Protein AF-A0A1L5KV12-F1 (afdb_monomer_lite)

Sequence (221 aa):
MHMRHGECKTPGGKLVAVNVTVDEDGTIKSCHISGDFFIEPDVTTSTRFAGAPTSGGEASEALIHDLEQALVRGGSLQSVLDAHSDCRLIGTDASAIETAFLRAISSELTPPPAGDPAKRVGVSGTDTTGTSASVDTQYGQTDKTAEYQSRWNELKRNLTVIRDHPRTPAEQMAIDETWAREVAAGTRPPTIRFWEWAGVAVVIGKFQSAPDEVHLAVAEQ

Foldseek 3Di:
DDKFKFWFADVLFWIKMKIFDADPVLQTDWIAIDTDKDKFFPCPPVPDDDDDPDDRVVLVVVLRVVLGVCLNVVHQNVVSCVVSVRMDIGRDDSVRNVNGSCNRSDPDDPPPPCPPPPPPPPPPDDDDDDDPPDSPPPDVDDPCVVVVVVVCVVLVVQEAEEEDEADAPVVVVVCVVVVVVCCVVVVDRHYDYDYHHPDDDDDDDPPDDCVVPHPVVVRVD

Structure (mmCIF, N/CA/C/O backbone):
data_AF-A0A1L5KV12-F1
#
_entry.id   AF-A0A1L5KV12-F1
#
loop_
_atom_site.group_PDB
_atom_site.id
_atom_site.type_symbol
_atom_site.label_atom_id
_atom_site.label_alt_id
_atom_site.label_comp_id
_atom_site.label_asym_id
_atom_site.label_entity_id
_atom_site.label_seq_id
_atom_site.pdbx_PDB_ins_code
_atom_site.Cartn_x
_atom_site.Cartn_y
_atom_site.Cartn_z
_atom_site.occupancy
_atom_site.B_iso_or_equiv
_atom_site.auth_seq_id
_atom_site.auth_comp_id
_atom_site.auth_asym_id
_atom_site.auth_atom_id
_atom_site.pdbx_PDB_model_num
ATOM 1 N N . MET A 1 1 ? -21.346 17.048 8.653 1.00 72.81 1 MET A N 1
ATOM 2 C CA . MET A 1 1 ? -20.431 15.891 8.797 1.00 72.81 1 MET A CA 1
ATOM 3 C C . MET A 1 1 ? -19.000 16.388 8.782 1.00 72.81 1 MET A C 1
ATOM 5 O O . MET A 1 1 ? -18.662 17.184 7.915 1.00 72.81 1 MET A O 1
ATOM 9 N N . HIS A 1 2 ? -18.184 15.943 9.730 1.00 83.81 2 HIS A N 1
ATOM 10 C CA . HIS A 1 2 ? -16.779 16.319 9.849 1.00 83.81 2 HIS A CA 1
ATOM 11 C C . HIS A 1 2 ? -15.914 15.065 9.752 1.00 83.81 2 HIS A C 1
ATOM 13 O O . HIS A 1 2 ? -16.193 14.069 10.418 1.00 83.81 2 HIS A O 1
ATOM 19 N N . MET A 1 3 ? -14.872 15.118 8.927 1.00 88.44 3 MET A N 1
ATOM 20 C CA . MET A 1 3 ? -13.856 14.071 8.877 1.00 88.44 3 MET A CA 1
ATOM 21 C C . MET A 1 3 ? -12.818 14.338 9.967 1.00 88.44 3 MET A C 1
ATOM 23 O O . MET A 1 3 ? -12.380 15.477 10.134 1.00 88.44 3 MET A O 1
ATOM 27 N N . ARG A 1 4 ? -12.434 13.303 10.711 1.00 90.69 4 ARG A N 1
ATOM 28 C CA . ARG A 1 4 ? -11.367 13.360 11.714 1.00 90.69 4 ARG A CA 1
ATOM 29 C C . ARG A 1 4 ? -10.351 12.257 11.462 1.00 90.69 4 ARG A C 1
ATOM 31 O O . ARG A 1 4 ? -10.689 11.220 10.894 1.00 90.69 4 ARG A O 1
ATOM 38 N N . HIS A 1 5 ? -9.121 12.498 11.888 1.00 91.06 5 HIS A N 1
ATOM 39 C CA . HIS A 1 5 ? -7.975 11.649 11.606 1.00 91.06 5 HIS A CA 1
ATOM 40 C C . HIS A 1 5 ? -7.168 11.412 12.878 1.00 91.06 5 HIS A C 1
ATOM 42 O O . HIS A 1 5 ? -6.971 12.334 13.668 1.00 91.06 5 HIS A O 1
ATOM 48 N N . GLY A 1 6 ? -6.682 10.191 13.054 1.00 91.25 6 GLY A N 1
ATOM 49 C CA . GLY A 1 6 ? -5.729 9.849 14.094 1.00 91.25 6 GLY A CA 1
ATOM 50 C C . GLY A 1 6 ? -4.784 8.765 13.610 1.00 91.25 6 GLY A C 1
ATOM 51 O O . GLY A 1 6 ? -5.170 7.882 12.852 1.00 91.25 6 GLY A O 1
ATOM 52 N N . GLU A 1 7 ? -3.540 8.829 14.058 1.00 92.31 7 GLU A N 1
ATOM 53 C CA . GLU A 1 7 ? -2.487 7.898 13.662 1.00 92.31 7 GLU A CA 1
ATOM 54 C C . GLU A 1 7 ? -1.756 7.352 14.884 1.00 92.31 7 GLU A C 1
ATOM 56 O O . GLU A 1 7 ? -1.716 7.981 15.944 1.00 92.31 7 GLU A O 1
ATOM 61 N N . CYS A 1 8 ? -1.175 6.167 14.749 1.00 88.06 8 CYS A N 1
ATOM 62 C CA . CYS A 1 8 ? -0.334 5.532 15.746 1.00 88.06 8 CYS A CA 1
ATOM 63 C C . CYS A 1 8 ? 0.809 4.792 15.051 1.00 88.06 8 CYS A C 1
ATOM 65 O O . CYS A 1 8 ? 0.595 4.064 14.084 1.00 88.06 8 CYS A O 1
ATOM 67 N N . LYS A 1 9 ? 2.031 4.963 15.557 1.00 85.62 9 LYS A N 1
ATOM 68 C CA . LYS A 1 9 ? 3.212 4.242 15.084 1.00 85.62 9 LYS A CA 1
ATOM 69 C C . LYS A 1 9 ? 3.705 3.312 16.180 1.00 85.62 9 LYS A C 1
ATOM 71 O O . LYS A 1 9 ? 4.117 3.781 17.242 1.00 85.62 9 LYS A O 1
ATOM 76 N N . THR A 1 10 ? 3.702 2.011 15.912 1.00 81.06 10 THR A N 1
ATOM 77 C CA . THR A 1 10 ? 4.238 1.019 16.848 1.00 81.06 10 THR A CA 1
ATOM 78 C C . THR A 1 10 ? 5.772 1.118 16.883 1.00 81.06 10 THR A C 1
ATOM 80 O O . THR A 1 10 ? 6.398 1.170 15.819 1.00 81.06 10 THR A O 1
ATOM 83 N N . PRO A 1 11 ? 6.429 1.153 18.060 1.00 76.75 11 PRO A N 1
ATOM 84 C CA . PRO A 1 11 ? 7.890 1.116 18.145 1.00 76.75 11 PRO A CA 1
ATOM 85 C C . PRO A 1 11 ? 8.464 -0.127 17.453 1.00 76.75 11 PRO A C 1
ATOM 87 O O . PRO A 1 11 ? 8.088 -1.248 17.777 1.00 76.75 11 PRO A O 1
ATOM 90 N N . GLY A 1 12 ? 9.355 0.067 16.474 1.00 74.38 12 GLY A N 1
ATOM 91 C CA . GLY A 1 12 ? 9.882 -1.027 15.643 1.00 74.38 12 GLY A CA 1
ATOM 92 C C . GLY A 1 12 ? 8.875 -1.627 14.647 1.00 74.38 12 GLY A C 1
ATOM 93 O O . GLY A 1 12 ? 9.226 -2.550 13.918 1.00 74.38 12 GLY A O 1
ATOM 94 N N . GLY A 1 13 ? 7.649 -1.099 14.598 1.00 79.69 13 GLY A N 1
ATOM 95 C CA . GLY A 1 13 ? 6.579 -1.522 13.703 1.00 79.69 13 GLY A CA 1
ATOM 96 C C . GLY A 1 13 ? 6.227 -0.477 12.643 1.00 79.69 13 GLY A C 1
ATOM 97 O O . GLY A 1 13 ? 7.027 0.386 12.271 1.00 79.69 13 GLY A O 1
ATOM 98 N N . LYS A 1 14 ? 5.007 -0.606 12.135 1.00 84.50 14 LYS A N 1
ATOM 99 C CA . LYS A 1 14 ? 4.399 0.159 11.049 1.00 84.50 14 LYS A CA 1
ATOM 100 C C . LYS A 1 14 ? 3.431 1.204 11.608 1.00 84.50 14 LYS A C 1
ATOM 102 O O . LYS A 1 14 ? 2.965 1.104 12.745 1.00 84.50 14 LYS A O 1
ATOM 107 N N . LEU A 1 15 ? 3.189 2.248 10.828 1.00 87.88 15 LEU A N 1
ATOM 108 C CA . LEU A 1 15 ? 2.199 3.277 11.095 1.00 87.88 15 LEU A CA 1
ATOM 109 C C . LEU A 1 15 ? 0.817 2.786 10.663 1.00 87.88 15 LEU A C 1
ATOM 111 O O . LEU A 1 15 ? 0.631 2.236 9.576 1.00 87.88 15 LEU A O 1
ATOM 115 N N . VAL A 1 16 ? -0.161 3.036 11.522 1.00 92.25 16 VAL A N 1
ATOM 116 C CA . VAL A 1 16 ? -1.577 2.860 11.232 1.00 92.25 16 VAL A CA 1
ATOM 117 C C . VAL A 1 16 ? -2.311 4.172 11.462 1.00 92.25 16 VAL A C 1
ATOM 119 O O . VAL A 1 16 ? -2.058 4.888 12.427 1.00 92.25 16 VAL A O 1
ATOM 122 N N . ALA A 1 17 ? -3.212 4.492 10.550 1.00 92.50 17 ALA A N 1
ATOM 123 C CA . ALA A 1 17 ? -4.016 5.692 10.521 1.00 92.50 17 ALA A CA 1
ATOM 124 C C . ALA A 1 17 ? -5.491 5.319 10.401 1.00 92.50 17 ALA A C 1
ATOM 126 O O . ALA A 1 17 ? -5.870 4.441 9.625 1.00 92.50 17 ALA A O 1
ATOM 127 N N . VAL A 1 18 ? -6.327 6.026 11.149 1.00 94.06 18 VAL A N 1
ATOM 128 C CA . VAL A 1 18 ? -7.768 5.835 11.189 1.00 94.06 18 VAL A CA 1
ATOM 129 C C . VAL A 1 18 ? -8.447 7.154 10.862 1.00 94.06 18 VAL A C 1
ATOM 131 O O . VAL A 1 18 ? -8.227 8.173 11.517 1.00 94.06 18 VAL A O 1
ATOM 134 N N . ASN A 1 19 ? -9.287 7.125 9.834 1.00 93.31 19 ASN A N 1
ATOM 135 C CA . ASN A 1 19 ? -10.128 8.244 9.442 1.00 93.31 19 ASN A CA 1
ATOM 136 C C . ASN A 1 19 ? -11.575 7.944 9.817 1.00 93.31 19 ASN A C 1
ATOM 138 O O . ASN A 1 19 ? -12.083 6.878 9.484 1.00 93.31 19 ASN A O 1
ATOM 142 N N . VAL A 1 20 ? -12.262 8.885 10.456 1.00 93.81 20 VAL A N 1
ATOM 143 C CA . VAL A 1 20 ? -13.674 8.735 10.826 1.00 93.81 20 VAL A CA 1
ATOM 144 C C . VAL A 1 20 ? -14.503 9.884 10.274 1.00 93.81 20 VAL A C 1
ATOM 146 O O . VAL A 1 20 ? -14.094 11.042 10.336 1.00 93.81 20 VAL A O 1
ATOM 149 N N . THR A 1 21 ? -15.687 9.574 9.750 1.00 92.19 21 THR A N 1
ATOM 150 C CA . THR A 1 21 ? -16.691 10.592 9.416 1.00 92.19 21 THR A CA 1
ATOM 151 C C . THR A 1 21 ? -17.693 10.669 10.549 1.00 92.19 21 THR A C 1
ATOM 153 O O . THR A 1 21 ? -18.309 9.663 10.901 1.00 92.19 21 THR A O 1
ATOM 156 N N . VAL A 1 22 ? -17.860 11.860 11.114 1.00 90.69 22 VAL A N 1
ATOM 157 C CA . VAL A 1 22 ? -18.700 12.099 12.287 1.00 90.69 22 VAL A CA 1
ATOM 158 C C . VAL A 1 22 ? -19.835 13.059 11.930 1.00 90.69 22 VAL A C 1
ATOM 160 O O . VAL A 1 22 ? -19.621 14.077 11.263 1.00 90.69 22 VAL A O 1
ATOM 163 N N . ASP A 1 23 ? -21.048 12.740 12.366 1.00 88.75 23 ASP A N 1
ATOM 164 C CA . ASP A 1 23 ? -22.208 13.631 12.286 1.00 88.75 23 ASP A CA 1
ATOM 165 C C . ASP A 1 23 ? -22.107 14.802 13.274 1.00 88.75 23 ASP A C 1
ATOM 167 O O . ASP A 1 23 ? -21.218 14.860 14.124 1.00 88.75 23 ASP A O 1
ATOM 171 N N . GLU A 1 24 ? -23.031 15.756 13.161 1.00 82.44 24 GLU A N 1
ATOM 172 C CA . GLU A 1 24 ? -23.120 16.911 14.068 1.00 82.44 24 GLU A CA 1
ATOM 173 C C . GLU A 1 24 ? -23.342 16.487 15.529 1.00 82.44 24 GLU A C 1
ATOM 175 O O . GLU A 1 24 ? -22.770 17.092 16.431 1.00 82.44 24 GLU A O 1
ATOM 180 N N . ASP A 1 25 ? -24.042 15.371 15.746 1.00 82.19 25 ASP A N 1
ATOM 181 C CA . ASP A 1 25 ? -24.306 14.795 17.072 1.00 82.19 25 ASP A CA 1
ATOM 182 C C . ASP A 1 25 ? -23.124 13.985 17.643 1.00 82.19 25 ASP A C 1
ATOM 184 O O . ASP A 1 25 ? -23.258 13.309 18.662 1.00 82.19 25 ASP A O 1
ATOM 188 N N . GLY A 1 26 ? -21.968 13.967 16.969 1.00 81.19 26 GLY A N 1
ATOM 189 C CA . GLY A 1 26 ? -20.802 13.183 17.398 1.00 81.19 26 GLY A CA 1
ATOM 190 C C . GLY A 1 26 ? -20.877 11.687 17.060 1.00 81.19 26 GLY A C 1
ATOM 191 O O . GLY A 1 26 ? -19.963 10.937 17.397 1.00 81.19 26 GLY A O 1
ATOM 192 N N . THR A 1 27 ? -21.930 11.242 16.367 1.00 88.25 27 THR A N 1
ATOM 193 C CA . THR A 1 27 ? -22.088 9.842 15.942 1.00 88.25 27 THR A CA 1
ATOM 194 C C . THR A 1 27 ? -21.168 9.518 14.768 1.00 88.25 27 THR A C 1
ATOM 196 O O . THR A 1 27 ? -21.153 10.229 13.763 1.00 88.25 27 THR A O 1
ATOM 199 N N . ILE A 1 28 ? -20.435 8.411 14.866 1.00 91.81 28 ILE A N 1
ATOM 200 C CA . ILE A 1 28 ? -19.533 7.933 13.815 1.00 91.81 28 ILE A CA 1
ATOM 201 C C . ILE A 1 28 ? -20.357 7.241 12.724 1.00 91.81 28 ILE A C 1
ATOM 203 O O . ILE A 1 28 ? -21.116 6.315 13.001 1.00 91.81 28 ILE A O 1
ATOM 207 N N . LYS A 1 29 ? -20.217 7.690 11.475 1.00 92.56 29 LYS A N 1
ATOM 208 C CA . LYS A 1 29 ? -20.904 7.122 10.301 1.00 92.56 29 LYS A CA 1
ATOM 209 C C . LYS A 1 29 ? -20.057 6.139 9.528 1.00 92.56 29 LYS A C 1
ATOM 211 O O . LYS A 1 29 ? -20.575 5.154 9.012 1.00 92.56 29 LYS A O 1
ATOM 216 N N . SER A 1 30 ? -18.770 6.428 9.425 1.00 92.25 30 SER A N 1
ATOM 217 C CA . SER A 1 30 ? -17.812 5.569 8.753 1.00 92.25 30 SER A CA 1
ATOM 218 C C . SER A 1 30 ? -16.463 5.665 9.439 1.00 92.25 30 SER A C 1
ATOM 220 O O . SER A 1 30 ? -16.125 6.687 10.041 1.00 92.25 30 SER A O 1
ATOM 222 N N . CYS A 1 31 ? -15.714 4.578 9.336 1.00 93.62 31 CYS A N 1
ATOM 223 C CA . CYS A 1 31 ? -14.346 4.450 9.792 1.00 93.62 31 CYS A CA 1
ATOM 224 C C . CYS A 1 31 ? -13.547 3.841 8.644 1.00 93.62 31 CYS A C 1
ATOM 226 O O . CYS A 1 31 ? -14.055 2.947 7.975 1.00 93.62 31 CYS A O 1
ATOM 228 N N . HIS A 1 32 ? -12.334 4.333 8.416 1.00 95.38 32 HIS A N 1
ATOM 229 C CA . HIS A 1 32 ? -11.424 3.786 7.426 1.00 95.38 32 HIS A CA 1
ATOM 230 C C . HIS A 1 32 ? -10.028 3.596 8.015 1.00 95.38 32 HIS A C 1
ATOM 232 O O . HIS A 1 32 ? -9.435 4.566 8.499 1.00 95.38 32 HIS A O 1
ATOM 238 N N . ILE A 1 33 ? -9.513 2.367 7.965 1.00 93.25 33 ILE A N 1
ATOM 239 C CA . ILE A 1 33 ? -8.177 2.005 8.454 1.00 93.25 33 ILE A CA 1
ATOM 240 C C . ILE A 1 33 ? -7.195 2.014 7.276 1.00 93.25 33 ILE A C 1
ATOM 242 O O . ILE A 1 33 ? -7.454 1.453 6.215 1.00 93.25 33 ILE A O 1
ATOM 246 N N . SER A 1 34 ? -6.041 2.649 7.458 1.00 90.56 34 SER A N 1
ATOM 247 C CA . SER A 1 34 ? -4.987 2.764 6.443 1.00 90.56 34 SER A CA 1
ATOM 248 C C . SER A 1 34 ? -3.603 2.792 7.093 1.00 90.56 34 SER A C 1
ATOM 250 O O . SER A 1 34 ? -3.500 2.962 8.302 1.00 90.56 34 SER A O 1
ATOM 252 N N . GLY A 1 35 ? -2.527 2.596 6.333 1.00 86.69 35 GLY A N 1
ATOM 253 C CA . GLY A 1 35 ? -1.167 2.603 6.878 1.00 86.69 35 GLY A CA 1
ATOM 254 C C . GLY A 1 35 ? -0.193 1.786 6.038 1.00 86.69 35 GLY A C 1
ATOM 255 O O . GLY A 1 35 ? -0.527 1.356 4.935 1.00 86.69 35 GLY A O 1
ATOM 256 N N . ASP A 1 36 ? 1.011 1.567 6.562 1.00 81.31 36 ASP A N 1
ATOM 257 C CA . ASP A 1 36 ? 2.080 0.793 5.910 1.00 81.31 36 ASP A CA 1
ATOM 258 C C . ASP A 1 36 ? 2.274 -0.611 6.523 1.00 81.31 36 ASP A C 1
ATOM 260 O O . ASP A 1 36 ? 3.357 -1.201 6.444 1.00 81.31 36 ASP A O 1
ATOM 264 N N . PHE A 1 37 ? 1.212 -1.147 7.131 1.00 86.06 37 PHE A N 1
ATOM 265 C CA . PHE A 1 37 ? 1.125 -2.518 7.632 1.00 86.06 37 PHE A CA 1
ATOM 266 C C . PHE A 1 37 ? 0.679 -3.499 6.534 1.00 86.06 37 PHE A C 1
ATOM 268 O O . PHE A 1 37 ? 0.152 -3.098 5.497 1.00 86.06 37 PHE A O 1
ATOM 275 N N . PHE A 1 38 ? 0.885 -4.797 6.763 1.00 85.12 38 PHE A N 1
ATOM 276 C CA . PHE A 1 38 ? 0.464 -5.852 5.835 1.00 85.12 38 PHE A CA 1
ATOM 277 C C . PHE A 1 38 ? -0.573 -6.770 6.479 1.00 85.12 38 PHE A C 1
ATOM 279 O O . PHE A 1 38 ? -0.616 -6.904 7.701 1.00 85.12 38 PHE A O 1
ATOM 286 N N . ILE A 1 39 ? -1.375 -7.427 5.644 1.00 85.75 39 ILE A N 1
ATOM 287 C CA . ILE A 1 39 ? -2.247 -8.532 6.042 1.00 85.75 39 ILE A CA 1
ATOM 288 C C . ILE A 1 39 ? -1.755 -9.760 5.297 1.00 85.75 39 ILE A C 1
ATOM 290 O O . ILE A 1 39 ? -1.674 -9.758 4.068 1.00 85.75 39 ILE A O 1
ATOM 294 N N . GLU A 1 40 ? -1.380 -10.788 6.042 1.00 80.56 40 GLU A N 1
ATOM 295 C CA . GLU A 1 40 ? -0.992 -12.071 5.474 1.00 80.56 40 GLU A CA 1
ATOM 296 C C . GLU A 1 40 ? -2.068 -13.109 5.777 1.00 80.56 40 GLU A C 1
ATOM 298 O O . GLU A 1 40 ? -2.465 -13.221 6.937 1.00 80.56 40 GLU A O 1
ATOM 303 N N . PRO A 1 41 ? -2.500 -13.916 4.796 1.00 75.19 41 PRO A N 1
ATOM 304 C CA . PRO A 1 41 ? -3.289 -15.094 5.104 1.00 75.19 41 PRO A CA 1
ATOM 305 C C . PRO A 1 41 ? -2.437 -16.087 5.913 1.00 75.19 41 PRO A C 1
ATOM 307 O O . PRO A 1 41 ? -1.293 -16.393 5.546 1.00 75.19 41 PRO A O 1
ATOM 310 N N . ASP A 1 42 ? -2.984 -16.606 7.008 1.00 65.56 42 ASP A N 1
ATOM 311 C CA . ASP A 1 42 ? -2.396 -17.699 7.770 1.00 65.56 42 ASP A CA 1
ATOM 312 C C . ASP A 1 42 ? -2.582 -19.006 6.986 1.00 65.56 42 ASP A C 1
ATOM 314 O O . ASP A 1 42 ? -3.648 -19.618 6.913 1.00 65.56 42 ASP A O 1
ATOM 318 N N . VAL A 1 43 ? -1.511 -19.426 6.315 1.00 54.59 43 VAL A N 1
ATOM 319 C CA . VAL A 1 43 ? -1.531 -20.583 5.410 1.00 54.59 43 VAL A CA 1
ATOM 320 C C . VAL A 1 43 ? -1.553 -21.917 6.169 1.00 54.59 43 VAL A C 1
ATOM 322 O O . VAL A 1 43 ? -1.655 -22.966 5.535 1.00 54.59 43 VAL A O 1
ATOM 325 N N . THR A 1 44 ? -1.484 -21.921 7.507 1.00 49.31 44 THR A N 1
ATOM 326 C CA . THR A 1 44 ? -1.531 -23.169 8.294 1.00 49.31 44 THR A CA 1
ATOM 327 C C . THR A 1 44 ? -2.877 -23.896 8.184 1.00 49.31 44 THR A C 1
ATOM 329 O O . THR A 1 44 ? -2.918 -25.121 8.299 1.00 49.31 44 THR A O 1
ATOM 332 N N . THR A 1 45 ? -3.961 -23.183 7.868 1.00 44.47 45 THR A N 1
ATOM 333 C CA . THR A 1 45 ? -5.309 -23.743 7.647 1.00 44.47 45 THR A CA 1
ATOM 334 C C . THR A 1 45 ? -5.688 -23.861 6.165 1.00 44.47 45 THR A C 1
ATOM 336 O O . THR A 1 45 ? -6.634 -24.575 5.817 1.00 44.47 45 THR A O 1
ATOM 339 N N . SER A 1 46 ? -4.922 -23.248 5.259 1.00 42.97 46 SER A N 1
ATOM 340 C CA . SER A 1 46 ? -5.202 -23.238 3.819 1.00 42.97 46 SER A CA 1
ATOM 341 C C . SER A 1 46 ? -4.679 -24.496 3.120 1.00 42.97 46 SER A C 1
ATOM 343 O O . SER A 1 46 ? -3.754 -24.466 2.310 1.00 42.97 46 SER A O 1
ATOM 345 N N . THR A 1 47 ? -5.322 -25.634 3.376 1.00 40.12 47 THR A N 1
ATOM 346 C CA . THR A 1 47 ? -5.232 -26.813 2.500 1.00 40.12 47 THR A CA 1
ATOM 347 C C . THR A 1 47 ? -5.965 -26.557 1.179 1.00 40.12 47 THR A C 1
ATOM 349 O O . THR A 1 47 ? -6.994 -27.163 0.901 1.00 40.12 47 THR A O 1
ATOM 352 N N . ARG A 1 48 ? -5.451 -25.668 0.320 1.00 40.03 48 ARG A N 1
ATOM 353 C CA . ARG A 1 48 ? -5.861 -25.605 -1.094 1.00 40.03 48 ARG A CA 1
ATOM 354 C C . ARG A 1 48 ? -4.664 -25.371 -2.004 1.00 40.03 48 ARG A C 1
ATOM 356 O O . ARG A 1 48 ? -4.338 -24.263 -2.409 1.00 40.03 48 ARG A O 1
ATOM 363 N N . PHE A 1 49 ? -4.036 -26.492 -2.345 1.00 47.50 49 PHE A N 1
ATOM 364 C CA . PHE A 1 49 ? -3.357 -26.666 -3.621 1.00 47.50 49 PHE A CA 1
ATOM 365 C C . PHE A 1 49 ? -4.328 -26.388 -4.785 1.00 47.50 49 PHE A C 1
ATOM 367 O O . PHE A 1 49 ? -5.515 -26.691 -4.680 1.00 47.50 49 PHE A O 1
ATOM 374 N N . ALA A 1 50 ? -3.759 -25.927 -5.904 1.00 38.19 50 ALA A N 1
ATOM 375 C CA . ALA A 1 50 ? -4.358 -25.692 -7.225 1.00 38.19 50 ALA A CA 1
ATOM 376 C C . ALA A 1 50 ? -4.931 -24.284 -7.481 1.00 38.19 50 ALA A C 1
ATOM 378 O O . ALA A 1 50 ? -6.112 -24.034 -7.293 1.00 38.19 50 ALA A O 1
ATOM 379 N N . GLY A 1 51 ? -4.085 -23.401 -8.027 1.00 35.16 51 GLY A N 1
ATOM 380 C CA . GLY A 1 51 ? -4.338 -22.726 -9.313 1.00 35.16 51 GLY A CA 1
ATOM 381 C C . GLY A 1 51 ? -5.602 -21.880 -9.517 1.00 35.16 51 GLY A C 1
ATOM 382 O O . GLY A 1 51 ? -5.853 -21.492 -10.655 1.00 35.16 51 GLY A O 1
ATOM 383 N N . ALA A 1 52 ? -6.388 -21.583 -8.486 1.00 35.09 52 ALA A N 1
ATOM 384 C CA . ALA A 1 52 ? -7.498 -20.642 -8.562 1.00 35.09 52 ALA A CA 1
ATOM 385 C C . ALA A 1 52 ? -7.026 -19.254 -8.090 1.00 35.09 52 ALA A C 1
ATOM 387 O O . ALA A 1 52 ? -6.425 -19.155 -7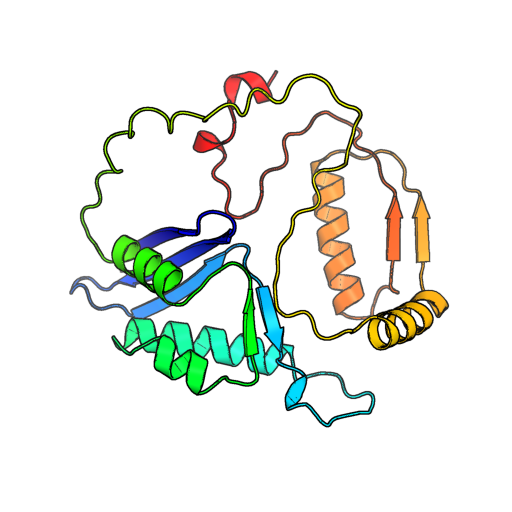.016 1.00 35.09 52 ALA A O 1
ATOM 388 N N . PRO A 1 53 ? -7.270 -18.174 -8.854 1.00 45.31 53 PRO A N 1
ATOM 389 C CA . PRO A 1 53 ? -7.180 -16.830 -8.298 1.00 45.31 53 PRO A CA 1
ATOM 390 C C . PRO A 1 53 ? -8.312 -16.655 -7.260 1.00 45.31 53 PRO A C 1
ATOM 392 O O . PRO A 1 53 ? -9.253 -17.437 -7.270 1.00 45.31 53 PRO A O 1
ATOM 395 N N . THR A 1 54 ? -8.224 -15.630 -6.404 1.00 44.72 54 THR A N 1
ATOM 396 C CA . THR A 1 54 ? -9.317 -15.086 -5.551 1.00 44.72 54 THR A CA 1
ATOM 397 C C . THR A 1 54 ? -9.667 -15.785 -4.221 1.00 44.72 54 THR A C 1
ATOM 399 O O . THR A 1 54 ? -10.770 -16.288 -4.057 1.00 44.72 54 THR A O 1
ATOM 402 N N . SER A 1 55 ? -8.794 -15.732 -3.203 1.00 52.03 55 SER A N 1
ATOM 403 C CA . SER A 1 55 ? -9.275 -15.858 -1.803 1.00 52.03 55 SER A CA 1
ATOM 404 C C . SER A 1 55 ? -8.461 -15.086 -0.758 1.00 52.03 55 SER A C 1
ATOM 406 O O . SER A 1 55 ? -9.025 -14.615 0.221 1.00 52.03 55 SER A O 1
ATOM 408 N N . GLY A 1 56 ? -7.154 -14.875 -0.966 1.00 52.03 56 GLY A N 1
ATOM 409 C CA . GLY A 1 56 ? -6.336 -14.098 -0.016 1.00 52.03 56 GLY A CA 1
ATOM 410 C C . GLY A 1 56 ? -6.693 -12.604 0.044 1.00 52.03 56 GLY A C 1
ATOM 411 O O . GLY A 1 56 ? -6.629 -12.000 1.111 1.00 52.03 56 GLY A O 1
ATOM 412 N N . GLY A 1 57 ? -7.102 -12.018 -1.089 1.00 61.06 57 GLY A N 1
ATOM 413 C CA . GLY A 1 57 ? -7.584 -10.632 -1.146 1.00 61.06 57 GLY A CA 1
ATOM 414 C C . GLY A 1 57 ? -8.940 -10.462 -0.462 1.00 61.06 57 GLY A C 1
ATOM 415 O O . GLY A 1 57 ? -9.096 -9.556 0.343 1.00 61.06 57 GLY A O 1
ATOM 416 N N . GLU A 1 58 ? -9.872 -11.388 -0.703 1.00 71.19 58 GLU A N 1
ATOM 417 C CA . GLU A 1 58 ? -11.218 -11.355 -0.112 1.00 71.19 58 GLU A CA 1
ATOM 418 C C . GLU A 1 58 ? -11.178 -11.488 1.416 1.00 71.19 58 GLU A C 1
ATOM 420 O O . GLU A 1 58 ? -11.856 -10.735 2.106 1.00 71.19 58 GLU A O 1
ATOM 425 N N . ALA A 1 59 ? -10.342 -12.384 1.954 1.00 76.81 59 ALA A N 1
ATOM 426 C CA . ALA A 1 59 ? -10.167 -12.527 3.402 1.00 76.81 59 ALA A CA 1
ATOM 427 C C . ALA A 1 59 ? -9.520 -11.279 4.034 1.00 76.81 59 ALA A C 1
ATOM 429 O O . ALA A 1 59 ? -9.954 -10.807 5.082 1.00 76.81 59 ALA A O 1
ATOM 430 N N . SER A 1 60 ? -8.534 -10.681 3.353 1.00 80.25 60 SER A N 1
ATOM 431 C CA . SER A 1 60 ? -7.893 -9.437 3.808 1.00 80.25 60 SER A CA 1
ATOM 432 C C . SER A 1 60 ? -8.866 -8.252 3.814 1.00 80.25 60 SER A C 1
ATOM 434 O O . SER A 1 60 ? -8.890 -7.468 4.764 1.00 80.25 60 SER A O 1
ATOM 436 N N . GLU A 1 61 ? -9.678 -8.121 2.761 1.00 84.19 61 GLU A N 1
ATOM 437 C CA . GLU A 1 61 ? -10.717 -7.093 2.651 1.00 84.19 61 GLU A CA 1
ATOM 438 C C . GLU A 1 61 ? -11.818 -7.298 3.696 1.00 84.19 61 GLU A C 1
ATOM 440 O O . GLU A 1 61 ? -12.230 -6.331 4.337 1.00 84.19 61 GLU A O 1
ATOM 445 N N . ALA A 1 62 ? -12.246 -8.545 3.923 1.00 87.56 62 ALA A N 1
ATOM 446 C CA . ALA A 1 62 ? -13.224 -8.888 4.951 1.00 87.56 62 ALA A CA 1
ATOM 447 C C . ALA A 1 62 ? -12.716 -8.545 6.358 1.00 87.56 62 ALA A C 1
ATOM 449 O O . ALA A 1 62 ? -13.446 -7.923 7.127 1.00 87.56 62 ALA A O 1
ATOM 450 N N . LEU A 1 63 ? -11.454 -8.863 6.673 1.00 90.75 63 LEU A N 1
ATOM 451 C CA . LEU A 1 63 ? -10.848 -8.505 7.954 1.00 90.75 63 LEU A CA 1
ATOM 452 C C . LEU A 1 63 ? -10.850 -6.985 8.174 1.00 90.75 63 LEU A C 1
ATOM 454 O O . LEU A 1 63 ? -11.283 -6.519 9.227 1.00 90.75 63 LEU A O 1
ATOM 458 N N . ILE A 1 64 ? -10.391 -6.195 7.196 1.00 92.75 64 ILE A N 1
ATOM 459 C CA . ILE A 1 64 ? -10.381 -4.727 7.330 1.00 92.75 64 ILE A CA 1
ATOM 460 C C . ILE A 1 64 ? -11.795 -4.179 7.471 1.00 92.75 64 ILE A C 1
ATOM 462 O O . ILE A 1 64 ? -12.037 -3.348 8.347 1.00 92.75 64 ILE A O 1
ATOM 466 N N . HIS A 1 65 ? -12.730 -4.672 6.660 1.00 93.44 65 HIS A N 1
ATOM 467 C CA . HIS A 1 65 ? -14.124 -4.265 6.739 1.00 93.44 65 HIS A CA 1
ATOM 468 C C . HIS A 1 65 ? -14.720 -4.544 8.125 1.00 93.44 65 HIS A C 1
ATOM 470 O O . HIS A 1 65 ? -15.361 -3.670 8.711 1.00 93.44 65 HIS A O 1
ATOM 476 N N . ASP A 1 66 ? -14.480 -5.729 8.682 1.00 94.44 66 ASP A N 1
ATOM 477 C CA . ASP A 1 66 ? -15.008 -6.112 9.989 1.00 94.44 66 ASP A CA 1
ATOM 478 C C . ASP A 1 66 ? -14.350 -5.331 11.133 1.00 94.44 66 ASP A C 1
ATOM 480 O O . ASP A 1 66 ? -15.038 -4.945 12.082 1.00 94.44 66 ASP A O 1
ATOM 484 N N . LEU A 1 67 ? -13.052 -5.021 11.032 1.00 95.44 67 LEU A N 1
ATOM 485 C CA . LEU A 1 67 ? -12.366 -4.129 11.972 1.00 95.44 67 LEU A CA 1
ATOM 486 C C . LEU A 1 67 ? -12.966 -2.715 11.930 1.00 95.44 67 LEU A C 1
ATOM 488 O O . LEU A 1 67 ? -13.274 -2.142 12.975 1.00 95.44 67 LEU A O 1
ATOM 492 N N . GLU A 1 68 ? -13.194 -2.159 10.737 1.00 96.31 68 GLU A N 1
ATOM 493 C CA . GLU A 1 68 ? -13.842 -0.853 10.561 1.00 96.31 68 GLU A CA 1
ATOM 494 C C . GLU A 1 68 ? -15.269 -0.845 11.132 1.00 96.31 68 GLU A C 1
ATOM 496 O O . GLU A 1 68 ? -15.653 0.089 11.842 1.00 96.31 68 GLU A O 1
ATOM 501 N N . GLN A 1 69 ? -16.055 -1.898 10.882 1.00 95.81 69 GLN A N 1
ATOM 502 C CA . GLN A 1 69 ? -17.401 -2.049 11.440 1.00 95.81 69 GLN A CA 1
ATOM 503 C C . GLN A 1 69 ? -17.384 -2.181 12.965 1.00 95.81 69 GLN A C 1
ATOM 505 O O . GLN A 1 69 ? -18.249 -1.608 13.635 1.00 95.81 69 GLN A O 1
ATOM 510 N N . ALA A 1 70 ? -16.415 -2.906 13.525 1.00 95.69 70 ALA A N 1
ATOM 511 C CA . ALA A 1 70 ? -16.247 -3.021 14.966 1.00 95.69 70 ALA A CA 1
ATOM 512 C C . ALA A 1 70 ? -15.950 -1.656 15.597 1.00 95.69 70 ALA A C 1
ATOM 514 O O . ALA A 1 70 ? -16.613 -1.300 16.569 1.00 95.69 70 ALA A O 1
ATOM 515 N N . LEU A 1 71 ? -15.064 -0.846 15.006 1.00 94.94 71 LEU A N 1
ATOM 516 C CA . LEU A 1 71 ? -14.781 0.514 15.483 1.00 94.94 71 LEU A CA 1
ATOM 517 C C . LEU A 1 71 ? -16.029 1.406 15.481 1.00 94.94 71 LEU A C 1
ATOM 519 O O . LEU A 1 71 ? -16.312 2.074 16.474 1.00 94.94 71 LEU A O 1
ATOM 523 N N . VAL A 1 72 ? -16.823 1.378 14.405 1.00 94.00 72 VAL A N 1
ATOM 524 C CA . VAL A 1 72 ? -18.073 2.160 14.317 1.00 94.00 72 VAL A CA 1
ATOM 525 C C . VAL A 1 72 ? -19.089 1.729 15.381 1.00 94.00 72 VAL A C 1
ATOM 527 O O . VAL A 1 72 ? -19.810 2.565 15.923 1.00 94.00 72 VAL A O 1
ATOM 530 N N . ARG A 1 73 ? -19.152 0.430 15.699 1.00 93.50 73 ARG A N 1
ATOM 531 C CA . ARG A 1 73 ? -20.102 -0.140 16.671 1.00 93.50 73 ARG A CA 1
ATOM 532 C C . ARG A 1 73 ? -19.593 -0.127 18.118 1.00 93.50 73 ARG A C 1
ATOM 534 O O . ARG A 1 73 ? -20.352 -0.502 19.008 1.00 93.50 73 ARG A O 1
ATOM 541 N N . GLY A 1 74 ? -18.340 0.266 18.359 1.00 90.94 74 GLY A N 1
ATOM 542 C CA . GLY A 1 74 ? -17.692 0.162 19.673 1.00 90.94 74 GLY A CA 1
ATOM 543 C C . GLY A 1 74 ? -17.420 -1.283 20.118 1.00 90.94 74 GLY A C 1
ATOM 544 O O . GLY A 1 74 ? -17.467 -1.581 21.309 1.00 90.94 74 GLY A O 1
ATOM 545 N N . GLY A 1 75 ? -17.204 -2.195 19.166 1.00 90.88 75 GLY A N 1
ATOM 546 C CA . GLY A 1 75 ? -16.845 -3.594 19.409 1.00 90.88 75 GLY A CA 1
ATOM 547 C C . GLY A 1 75 ? -15.348 -3.801 19.673 1.00 90.88 75 GLY A C 1
ATOM 548 O O . GLY A 1 75 ? -14.537 -2.902 19.469 1.00 90.88 75 GLY A O 1
ATOM 549 N N . SER A 1 76 ? -14.975 -5.008 20.110 1.00 94.38 76 SER A N 1
ATOM 550 C CA . SER A 1 76 ? -13.572 -5.380 20.342 1.00 94.38 76 SER A CA 1
ATOM 551 C C . SER A 1 76 ? -12.886 -5.803 19.043 1.00 94.38 76 SER A C 1
ATOM 553 O O . SER A 1 76 ? -13.356 -6.725 18.374 1.00 94.38 76 SER A O 1
ATOM 555 N N . LEU A 1 77 ? -11.741 -5.188 18.724 1.00 93.31 77 LEU A N 1
ATOM 556 C CA . LEU A 1 77 ? -10.932 -5.594 17.570 1.00 93.31 77 LEU A CA 1
ATOM 557 C C . LEU A 1 77 ? -10.296 -6.968 17.761 1.00 93.31 77 LEU A C 1
ATOM 559 O O . LEU A 1 77 ? -10.162 -7.715 16.797 1.00 93.31 77 LEU A O 1
ATOM 563 N N . GLN A 1 78 ? -9.958 -7.332 19.001 1.00 91.88 78 GLN A N 1
ATOM 564 C CA . GLN A 1 78 ? -9.401 -8.650 19.294 1.00 91.88 78 GLN A CA 1
ATOM 565 C C . GLN A 1 78 ? -10.384 -9.762 18.915 1.00 91.88 78 GLN A C 1
ATOM 567 O O . GLN A 1 78 ? -9.986 -10.729 18.282 1.00 91.88 78 GLN A O 1
ATOM 572 N N . SER A 1 79 ? -11.680 -9.592 19.199 1.00 92.00 79 SER A N 1
ATOM 573 C CA . SER A 1 79 ? -12.697 -10.576 18.805 1.00 92.00 79 SER A CA 1
ATOM 574 C C . SER A 1 79 ? -12.836 -10.724 17.288 1.00 92.00 79 SER A C 1
ATOM 576 O O . SER A 1 79 ? -13.143 -11.813 16.812 1.00 92.00 79 SER A O 1
ATOM 578 N N . VAL A 1 80 ? -12.608 -9.648 16.528 1.00 93.12 80 VAL A N 1
ATOM 579 C CA . VAL A 1 80 ? -12.569 -9.711 15.061 1.00 93.12 80 VAL A CA 1
ATOM 580 C C . VAL A 1 80 ? -11.328 -10.474 14.604 1.00 93.12 80 VAL A C 1
ATOM 582 O O . VAL A 1 80 ? -11.450 -11.393 13.804 1.00 93.12 80 VAL A O 1
ATOM 585 N N . LEU A 1 81 ? -10.150 -10.157 15.147 1.00 90.00 81 LEU A N 1
ATOM 586 C CA . LEU A 1 81 ? -8.911 -10.872 14.819 1.00 90.00 81 LEU A CA 1
ATOM 587 C C . LEU A 1 81 ? -8.999 -12.366 15.152 1.00 90.00 81 LEU A C 1
ATOM 589 O O . LEU A 1 81 ? -8.560 -13.193 14.362 1.00 90.00 81 LEU A O 1
ATOM 593 N N . ASP A 1 82 ? -9.622 -12.719 16.277 1.00 89.50 82 ASP A N 1
ATOM 594 C CA . ASP A 1 82 ? -9.836 -14.113 16.670 1.00 89.50 82 ASP A CA 1
ATOM 595 C C . ASP A 1 82 ? -10.803 -14.838 15.711 1.00 89.50 82 ASP A C 1
ATOM 597 O O . ASP A 1 82 ? -10.638 -16.029 15.443 1.00 89.50 82 ASP A O 1
ATOM 601 N N . ALA A 1 83 ? -11.806 -14.130 15.173 1.00 89.19 83 ALA A N 1
ATOM 602 C CA . ALA A 1 83 ? -12.734 -14.667 14.174 1.00 89.19 83 ALA A CA 1
ATOM 603 C C . ALA A 1 83 ? -12.077 -14.849 12.793 1.00 89.19 83 ALA A C 1
ATOM 605 O O . ALA A 1 83 ? -12.432 -15.776 12.066 1.00 89.19 83 ALA A O 1
ATOM 606 N N . HIS A 1 84 ? -11.092 -14.010 12.471 1.00 88.00 84 HIS A N 1
ATOM 607 C CA . HIS A 1 84 ? -10.286 -14.037 11.245 1.00 88.00 84 HIS A CA 1
ATOM 608 C C . HIS A 1 84 ? -8.927 -14.709 11.481 1.00 88.00 84 HIS A C 1
ATOM 610 O O . HIS A 1 84 ? -7.879 -14.187 11.110 1.00 88.00 84 HIS A O 1
ATOM 616 N N . SER A 1 85 ? -8.933 -15.887 12.114 1.00 82.19 85 SER A N 1
ATOM 617 C CA . SER A 1 85 ? -7.708 -16.665 12.390 1.00 82.19 85 SER A CA 1
ATOM 618 C C . SER A 1 85 ? -6.942 -17.118 11.135 1.00 82.19 85 SER A C 1
ATOM 620 O O . SER A 1 85 ? -5.815 -17.594 11.228 1.00 82.19 85 SER A O 1
ATOM 622 N N . ASP A 1 86 ? -7.551 -16.982 9.960 1.00 79.88 86 ASP A N 1
ATOM 623 C CA . ASP A 1 86 ? -6.965 -17.210 8.644 1.00 79.88 86 ASP A CA 1
ATOM 624 C C . ASP A 1 86 ? -6.223 -15.984 8.092 1.00 79.88 86 ASP A C 1
ATOM 626 O O . ASP A 1 86 ? -5.660 -16.070 7.003 1.00 79.88 86 ASP A O 1
ATOM 630 N N . CYS A 1 87 ? -6.183 -14.866 8.821 1.00 82.56 87 CYS A N 1
ATOM 631 C CA . CYS A 1 87 ? -5.448 -13.656 8.473 1.00 82.56 87 CYS A CA 1
ATOM 632 C C . CYS A 1 87 ? -4.659 -13.115 9.673 1.00 82.56 87 CYS A C 1
ATOM 634 O O . CYS A 1 87 ? -5.061 -13.214 10.828 1.00 82.56 87 CYS A O 1
ATOM 636 N N . ARG A 1 88 ? -3.518 -12.480 9.401 1.00 84.44 88 ARG A N 1
ATOM 637 C CA . ARG A 1 88 ? -2.659 -11.881 10.424 1.00 84.44 88 ARG A CA 1
ATOM 638 C C . ARG A 1 88 ? -2.191 -10.494 10.010 1.00 84.44 88 ARG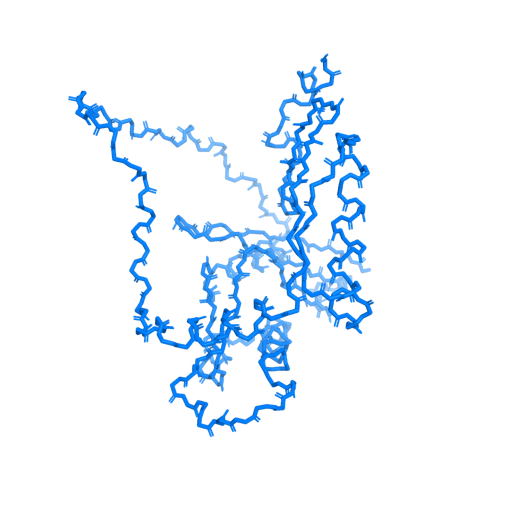 A C 1
ATOM 640 O O . ARG A 1 88 ? -1.668 -10.314 8.912 1.00 84.44 88 ARG A O 1
ATOM 647 N N . LEU A 1 89 ? -2.314 -9.535 10.928 1.00 87.19 89 LEU A N 1
ATOM 648 C CA . LEU A 1 89 ? -1.724 -8.203 10.798 1.00 87.19 89 LEU A CA 1
ATOM 649 C C . LEU A 1 89 ? -0.210 -8.262 11.036 1.00 87.19 89 LEU A C 1
ATOM 651 O O . LEU A 1 89 ? 0.255 -8.826 12.026 1.00 87.19 89 LEU A O 1
ATOM 655 N N . ILE A 1 90 ? 0.561 -7.657 10.136 1.00 86.12 90 ILE A N 1
ATOM 656 C CA . ILE A 1 90 ? 2.020 -7.564 10.219 1.00 86.12 90 ILE A CA 1
ATOM 657 C C . ILE A 1 90 ? 2.427 -6.102 10.341 1.00 86.12 90 ILE A C 1
ATOM 659 O O . ILE A 1 90 ? 2.115 -5.275 9.482 1.00 86.12 90 ILE A O 1
ATOM 663 N N . GLY A 1 91 ? 3.184 -5.800 11.395 1.00 83.56 91 GLY A N 1
ATOM 664 C CA . GLY A 1 91 ? 3.702 -4.463 11.665 1.00 83.56 91 GLY A CA 1
ATOM 665 C C . GLY A 1 91 ? 2.755 -3.554 12.448 1.00 83.56 91 GLY A C 1
ATOM 666 O O . GLY A 1 91 ? 3.196 -2.513 12.920 1.00 83.56 91 GLY A O 1
ATOM 667 N N . THR A 1 92 ? 1.499 -3.942 12.645 1.00 90.12 92 THR A N 1
ATOM 668 C CA . THR A 1 92 ? 0.554 -3.257 13.536 1.00 90.12 92 THR A CA 1
ATOM 669 C C . THR A 1 92 ? -0.216 -4.281 14.369 1.00 90.12 92 THR A C 1
ATOM 671 O O . THR A 1 92 ? -0.093 -5.484 14.140 1.00 90.12 92 THR A O 1
ATOM 674 N N . ASP A 1 93 ? -0.996 -3.806 15.331 1.00 91.00 93 ASP A N 1
ATOM 675 C CA . ASP A 1 93 ? -1.844 -4.623 16.192 1.00 91.00 93 ASP A CA 1
ATOM 676 C C . ASP A 1 93 ? -3.159 -3.896 16.525 1.00 91.00 93 ASP A C 1
ATOM 678 O O . ASP A 1 93 ? -3.360 -2.726 16.179 1.00 91.00 93 ASP A O 1
ATOM 682 N N . ALA A 1 94 ? -4.072 -4.605 17.196 1.00 93.12 94 ALA A N 1
ATOM 683 C CA . ALA A 1 94 ? -5.352 -4.050 17.628 1.00 93.12 94 ALA A CA 1
ATOM 684 C C . ALA A 1 94 ? -5.187 -2.785 18.488 1.00 93.12 94 ALA A C 1
ATOM 686 O O . ALA A 1 94 ? -5.941 -1.831 18.319 1.00 93.12 94 ALA A O 1
ATOM 687 N N . SER A 1 95 ? -4.179 -2.740 19.364 1.00 92.31 95 SER A N 1
ATOM 688 C CA . SER A 1 95 ? -3.970 -1.619 20.286 1.00 92.31 95 SER A CA 1
ATOM 689 C C . SER A 1 95 ? -3.522 -0.350 19.557 1.00 92.31 95 SER A C 1
ATOM 691 O O . SER A 1 95 ? -3.981 0.750 19.878 1.00 92.31 95 SER A O 1
ATOM 693 N N . ALA A 1 96 ? -2.669 -0.481 18.542 1.00 91.69 96 ALA A N 1
ATOM 694 C CA . ALA A 1 96 ? -2.255 0.630 17.695 1.00 91.69 96 ALA A CA 1
ATOM 695 C C . ALA A 1 96 ? -3.435 1.184 16.878 1.00 91.69 96 ALA A C 1
ATOM 697 O O . ALA A 1 96 ? -3.606 2.405 16.808 1.00 91.69 96 ALA A O 1
ATOM 698 N N . ILE A 1 97 ? -4.285 0.309 16.324 1.00 94.81 97 ILE A N 1
ATOM 699 C CA . ILE A 1 97 ? -5.508 0.707 15.605 1.00 94.81 97 ILE A CA 1
ATOM 700 C C . ILE A 1 97 ? -6.479 1.426 16.552 1.00 94.81 97 ILE A C 1
ATOM 702 O O . ILE A 1 97 ? -6.958 2.513 16.228 1.00 94.81 97 ILE A O 1
ATOM 706 N N . GLU A 1 98 ? -6.735 0.871 17.738 1.00 95.50 98 GLU A N 1
ATOM 707 C CA . GLU A 1 98 ? -7.590 1.491 18.760 1.00 95.50 98 GLU A CA 1
ATOM 708 C C . GLU A 1 98 ? -7.042 2.851 19.197 1.00 95.50 98 GLU A C 1
ATOM 710 O O . GLU A 1 98 ? -7.791 3.819 19.304 1.00 95.50 98 GLU A O 1
ATOM 715 N N . THR A 1 99 ? -5.726 2.968 19.379 1.00 92.88 99 THR A N 1
ATOM 716 C CA . THR A 1 99 ? -5.073 4.238 19.715 1.00 92.88 99 THR A CA 1
ATOM 717 C C . THR A 1 99 ? -5.266 5.274 18.608 1.00 92.88 99 THR A C 1
ATOM 719 O O . THR A 1 99 ? -5.599 6.426 18.895 1.00 92.88 99 THR A O 1
ATOM 722 N N . ALA A 1 100 ? -5.077 4.886 17.345 1.00 93.38 100 ALA A N 1
ATOM 723 C CA . ALA A 1 100 ? -5.308 5.758 16.198 1.00 93.38 100 ALA A CA 1
ATOM 724 C C . ALA A 1 100 ? -6.783 6.198 16.117 1.00 93.38 100 ALA A C 1
ATOM 726 O O . ALA A 1 100 ? -7.064 7.384 15.948 1.00 93.38 100 ALA A O 1
ATOM 727 N N . PHE A 1 101 ? -7.728 5.282 16.340 1.00 94.75 101 PHE A N 1
ATOM 728 C CA . PHE A 1 101 ? -9.159 5.589 16.380 1.00 94.75 101 PHE A CA 1
ATOM 729 C C . PHE A 1 101 ? -9.530 6.534 17.532 1.00 94.75 101 PHE A C 1
ATOM 731 O O . PHE A 1 101 ? -10.219 7.529 17.312 1.00 94.75 101 PHE A O 1
ATOM 738 N N . LEU A 1 102 ? -9.030 6.284 18.746 1.00 93.44 102 LEU A N 1
ATOM 739 C CA . LEU A 1 102 ? -9.250 7.145 19.912 1.00 93.44 102 LEU A CA 1
ATOM 740 C C . LEU A 1 102 ? -8.731 8.567 19.671 1.00 93.44 102 LEU A C 1
ATOM 742 O O . LEU A 1 102 ? -9.393 9.538 20.043 1.00 93.44 102 LEU A O 1
ATOM 746 N N . ARG A 1 103 ? -7.577 8.695 19.007 1.00 92.62 103 ARG A N 1
ATOM 747 C CA . ARG A 1 103 ? -7.027 9.988 18.574 1.00 92.62 103 ARG A CA 1
ATOM 748 C C . ARG A 1 103 ? -7.921 10.668 17.541 1.00 92.62 103 ARG A C 1
ATOM 750 O O . ARG A 1 103 ? -8.118 11.871 17.636 1.00 92.62 103 ARG A O 1
ATOM 757 N N . ALA A 1 104 ? -8.504 9.909 16.614 1.00 91.88 104 ALA A N 1
ATOM 758 C CA . ALA A 1 104 ? -9.415 10.446 15.608 1.00 91.88 104 ALA A CA 1
ATOM 759 C C . ALA A 1 104 ? -10.730 10.969 16.221 1.00 91.88 104 ALA A C 1
ATOM 761 O O . ALA A 1 104 ? -11.268 11.977 15.768 1.00 91.88 104 ALA A O 1
ATOM 762 N N . ILE A 1 105 ? -11.270 10.311 17.252 1.00 90.62 105 ILE A N 1
ATOM 763 C CA . ILE A 1 105 ? -12.556 10.711 17.852 1.00 90.62 105 ILE A CA 1
ATOM 764 C C . ILE A 1 105 ? -12.416 11.767 18.957 1.00 90.62 105 ILE A C 1
ATOM 766 O O . ILE A 1 105 ? -13.374 12.504 19.206 1.00 90.62 105 ILE A O 1
ATOM 770 N N . SER A 1 106 ? -11.249 11.873 19.595 1.00 85.44 106 SER A N 1
ATOM 771 C CA . SER A 1 106 ? -10.999 12.847 20.663 1.00 85.44 106 SER A CA 1
ATOM 772 C C . SER A 1 106 ? -10.877 14.263 20.090 1.00 85.44 106 SER A C 1
ATOM 774 O O . SER A 1 106 ? -10.023 14.536 19.256 1.00 85.44 106 SER A O 1
ATOM 776 N N . SER A 1 107 ? -11.733 15.183 20.549 1.00 56.97 107 SER A N 1
ATOM 777 C CA . SER A 1 107 ? -11.758 16.592 20.105 1.00 56.97 107 SER A CA 1
ATOM 778 C C . SER A 1 107 ? -10.534 17.408 20.548 1.00 56.97 107 SER A C 1
ATOM 780 O O . SER A 1 107 ? -10.345 18.525 20.073 1.00 56.97 107 SER A O 1
ATOM 782 N N . GLU A 1 108 ? -9.719 16.874 21.455 1.00 48.84 108 GLU A N 1
ATOM 783 C CA . GLU A 1 108 ? -8.506 17.501 21.969 1.00 48.84 108 GLU A CA 1
ATOM 784 C C . GLU A 1 108 ? -7.432 16.427 22.156 1.00 48.84 108 GLU A C 1
ATOM 786 O O . GLU A 1 108 ? -7.371 15.747 23.177 1.00 48.84 108 GLU A O 1
ATOM 791 N N . LEU A 1 109 ? -6.546 16.283 21.178 1.00 42.03 109 LEU A N 1
ATOM 792 C CA . LEU A 1 109 ? -5.156 16.030 21.517 1.00 42.03 109 LEU A CA 1
ATOM 793 C C . LEU A 1 109 ? -4.367 17.229 21.016 1.00 42.03 109 LEU A C 1
ATOM 795 O O . LEU A 1 109 ? -4.026 17.333 19.839 1.00 42.03 109 LEU A O 1
ATOM 799 N N . THR A 1 110 ? -4.034 18.126 21.942 1.00 38.12 110 THR A N 1
ATOM 800 C CA . THR A 1 110 ? -2.750 18.817 21.863 1.00 38.12 110 THR A CA 1
ATOM 801 C C . THR A 1 110 ? -1.715 17.741 21.526 1.00 38.12 110 THR A C 1
ATOM 803 O O . THR A 1 110 ? -1.732 16.690 22.186 1.00 38.12 110 THR A O 1
ATOM 806 N N . PRO A 1 111 ? -0.838 17.940 20.523 1.00 41.34 111 PRO A N 1
ATOM 807 C CA . PRO A 1 111 ? 0.309 17.062 20.371 1.00 41.34 111 PRO A CA 1
ATOM 808 C C . PRO A 1 111 ? 0.936 16.910 21.761 1.00 41.34 111 PRO A C 1
ATOM 810 O O . PRO A 1 111 ? 0.973 17.913 22.492 1.00 41.34 111 PRO A O 1
ATOM 813 N N . PRO A 1 112 ? 1.373 15.706 22.183 1.00 39.78 112 PRO A N 1
ATOM 814 C CA . PRO A 1 112 ? 2.167 15.614 23.401 1.00 39.78 112 PRO A CA 1
ATOM 815 C C . PRO A 1 112 ? 3.218 16.728 23.317 1.00 39.78 112 PRO A C 1
ATOM 817 O O . PRO A 1 112 ? 3.806 16.879 22.237 1.00 39.78 112 PRO A O 1
ATOM 820 N N . PRO A 1 113 ? 3.377 17.576 24.361 1.00 35.84 113 PRO A N 1
ATOM 821 C CA . PRO A 1 113 ? 4.354 18.659 24.317 1.00 35.84 113 PRO A CA 1
ATOM 822 C C . PRO A 1 113 ? 5.632 18.021 23.832 1.00 35.84 113 PRO A C 1
ATOM 824 O O . PRO A 1 113 ? 5.963 16.985 24.408 1.00 35.84 113 PRO A O 1
ATOM 827 N N . ALA A 1 114 ? 6.214 18.550 22.743 1.00 40.62 114 ALA A N 1
ATOM 828 C CA . ALA A 1 114 ? 7.365 17.975 22.059 1.00 40.62 114 ALA A CA 1
ATOM 829 C C . ALA A 1 114 ? 8.274 17.373 23.121 1.00 40.62 114 ALA A C 1
ATOM 831 O O . ALA A 1 114 ? 8.940 18.104 23.857 1.00 40.62 114 ALA A O 1
ATOM 832 N N . GLY A 1 115 ? 8.140 16.056 23.312 1.00 34.41 115 GLY A N 1
ATOM 833 C CA . GLY A 1 115 ? 8.863 15.385 24.369 1.00 34.41 115 GLY A CA 1
ATOM 834 C C . GLY A 1 115 ? 10.309 15.663 24.045 1.00 34.41 115 GLY A C 1
ATOM 835 O O . GLY A 1 115 ? 10.651 15.633 22.856 1.00 34.41 115 GLY A O 1
ATOM 836 N N . ASP A 1 116 ? 11.098 16.010 25.065 1.00 31.91 116 ASP A N 1
ATOM 837 C CA . ASP A 1 116 ? 12.538 16.224 24.932 1.00 31.91 116 ASP A CA 1
ATOM 838 C C . ASP A 1 116 ? 13.052 15.273 23.852 1.00 31.91 116 ASP A C 1
ATOM 840 O O . ASP A 1 116 ? 12.790 14.067 23.989 1.00 31.91 116 ASP A O 1
ATOM 844 N N . PRO A 1 117 ? 13.621 15.800 22.744 1.00 33.97 117 PRO A N 1
ATOM 845 C CA . PRO A 1 117 ? 13.829 15.054 21.510 1.00 33.97 117 PRO A CA 1
ATOM 846 C C . PRO A 1 117 ? 14.357 13.694 21.896 1.00 33.97 117 PRO A C 1
ATOM 848 O O . PRO A 1 117 ? 15.406 13.652 22.544 1.00 33.97 117 PRO A O 1
ATOM 851 N N . ALA A 1 118 ? 13.571 12.641 21.609 1.00 36.19 118 ALA A N 1
ATOM 852 C CA . ALA A 1 118 ? 13.807 11.297 22.117 1.00 36.19 118 ALA A CA 1
ATOM 853 C C . ALA A 1 118 ? 15.305 11.055 22.066 1.00 36.19 118 ALA A C 1
ATOM 855 O O . ALA A 1 118 ? 15.884 11.042 20.976 1.00 36.19 118 ALA A O 1
ATOM 856 N N . LYS A 1 119 ? 15.935 11.040 23.249 1.00 25.50 119 LYS A N 1
ATOM 857 C CA . LYS A 1 119 ? 17.386 11.067 23.365 1.00 25.50 119 LYS A CA 1
ATOM 858 C C . LYS A 1 119 ? 17.842 9.847 22.589 1.00 25.50 119 LYS A C 1
ATOM 860 O O . LYS A 1 119 ? 17.628 8.728 23.052 1.00 25.50 119 LYS A O 1
ATOM 865 N N . ARG A 1 120 ? 18.372 10.045 21.374 1.00 35.47 120 ARG A N 1
ATOM 866 C CA . ARG A 1 120 ? 18.983 8.959 20.616 1.00 35.47 120 ARG A CA 1
ATOM 867 C C . ARG A 1 120 ? 20.063 8.451 21.546 1.00 35.47 120 ARG A C 1
ATOM 869 O O . ARG A 1 120 ? 21.068 9.129 21.754 1.00 35.47 120 ARG A O 1
ATOM 876 N N . VAL A 1 121 ? 19.822 7.301 22.164 1.00 27.42 121 VAL A N 1
ATOM 877 C CA . VAL A 1 121 ? 20.874 6.554 22.825 1.00 27.42 121 VAL A CA 1
ATOM 878 C C . VAL A 1 121 ? 21.754 6.108 21.673 1.00 27.42 121 VAL A C 1
ATOM 880 O O . VAL A 1 121 ? 21.480 5.119 21.000 1.00 27.42 121 VAL A O 1
ATOM 883 N N . GLY A 1 122 ? 22.747 6.940 21.363 1.00 28.78 122 GLY A N 1
ATOM 884 C CA . GLY A 1 122 ? 23.843 6.557 20.507 1.00 28.78 122 GLY A CA 1
ATOM 885 C C . GLY A 1 122 ? 24.490 5.364 21.179 1.00 28.78 122 GLY A C 1
ATOM 886 O O . GLY A 1 122 ? 25.143 5.504 22.211 1.00 28.78 122 GLY A O 1
ATOM 887 N N . VAL A 1 123 ? 24.271 4.179 20.622 1.00 31.03 123 VAL A N 1
ATOM 888 C CA . VAL A 1 123 ? 25.182 3.074 20.861 1.00 31.03 123 VAL A CA 1
ATOM 889 C C . VAL A 1 123 ? 26.487 3.514 20.205 1.00 31.03 123 VAL A C 1
ATOM 891 O O . VAL A 1 123 ? 26.636 3.429 18.989 1.00 31.03 123 VAL A O 1
ATOM 894 N N . SER A 1 124 ? 27.408 4.058 21.004 1.00 32.47 124 SER A N 1
ATOM 895 C CA . SER A 1 124 ? 28.821 4.134 20.631 1.00 32.47 124 SER A CA 1
ATOM 896 C C . SER A 1 124 ? 29.339 2.703 20.542 1.00 32.47 124 SER A C 1
ATOM 898 O O . SER A 1 124 ? 29.913 2.171 21.489 1.00 32.47 124 SER A O 1
ATOM 900 N N . GLY A 1 125 ? 29.067 2.060 19.411 1.00 30.12 125 GLY A N 1
ATOM 901 C CA . GLY A 1 125 ? 29.761 0.862 18.982 1.00 30.12 125 GLY A CA 1
ATOM 902 C C . GLY A 1 125 ? 31.099 1.299 18.413 1.00 30.12 125 GLY A C 1
ATOM 903 O O . GLY A 1 125 ? 31.157 1.922 17.358 1.00 30.12 125 GLY A O 1
ATOM 904 N N . THR A 1 126 ? 32.161 1.026 19.157 1.00 29.94 126 THR A N 1
ATOM 905 C CA . THR A 1 126 ? 33.541 1.069 18.676 1.00 29.94 126 THR A CA 1
ATOM 906 C C . THR A 1 126 ? 33.678 0.323 17.351 1.00 29.94 126 THR A C 1
ATOM 908 O O . THR A 1 126 ? 33.100 -0.752 17.203 1.00 29.94 126 THR A O 1
ATOM 911 N N . ASP A 1 127 ? 34.463 0.894 16.433 1.00 34.78 127 ASP A N 1
ATOM 912 C CA . ASP A 1 127 ? 34.864 0.328 15.142 1.00 34.78 127 ASP A CA 1
ATOM 913 C C . ASP A 1 127 ? 34.982 -1.199 15.167 1.00 34.78 127 ASP A C 1
ATOM 915 O O . ASP A 1 127 ? 35.904 -1.771 15.754 1.00 34.78 127 ASP A O 1
ATOM 919 N N . THR A 1 128 ? 34.064 -1.885 14.494 1.00 31.55 128 THR A N 1
ATOM 920 C CA . THR A 1 128 ? 34.314 -3.236 13.995 1.00 31.55 128 THR A CA 1
ATOM 921 C C . THR A 1 128 ? 33.462 -3.455 12.748 1.00 31.55 128 THR A C 1
ATOM 923 O O . THR A 1 128 ? 32.247 -3.575 12.823 1.00 31.55 128 THR A O 1
ATOM 926 N N . THR A 1 129 ? 34.134 -3.406 11.595 1.00 31.89 129 THR A N 1
ATOM 927 C CA . THR A 1 129 ? 33.801 -4.018 10.294 1.00 31.89 129 THR A CA 1
ATOM 928 C C . THR A 1 129 ? 32.323 -4.295 9.980 1.00 31.89 129 THR A C 1
ATOM 930 O O . THR A 1 129 ? 31.691 -5.169 10.571 1.00 31.89 129 THR A O 1
ATOM 933 N N . GLY A 1 130 ? 31.835 -3.595 8.948 1.00 35.53 130 GLY A N 1
ATOM 934 C CA . GLY A 1 130 ? 30.483 -3.638 8.391 1.00 35.53 130 GLY A CA 1
ATOM 935 C C . GLY A 1 130 ? 29.790 -4.998 8.441 1.00 35.53 130 GLY A C 1
ATOM 936 O O . GLY A 1 130 ? 30.105 -5.907 7.680 1.00 35.53 130 GLY A O 1
ATOM 937 N N . THR A 1 131 ? 28.779 -5.072 9.299 1.00 29.05 131 THR A N 1
ATOM 938 C CA . THR A 1 131 ? 27.705 -6.058 9.225 1.00 29.05 131 THR A CA 1
ATOM 939 C C . THR A 1 131 ? 26.447 -5.279 8.866 1.00 29.05 131 THR A C 1
ATOM 941 O O . THR A 1 131 ? 26.072 -4.346 9.576 1.00 29.05 131 THR A O 1
ATOM 944 N N . SER A 1 132 ? 25.851 -5.587 7.713 1.00 34.38 132 SER A N 1
ATOM 945 C CA . SER A 1 132 ? 24.565 -5.035 7.287 1.00 34.38 132 SER A CA 1
ATOM 946 C C . SER A 1 132 ? 23.554 -5.144 8.426 1.00 34.38 132 SER A C 1
ATOM 948 O O . SER A 1 132 ? 23.468 -6.191 9.061 1.00 34.38 132 SER A O 1
ATOM 950 N N . ALA A 1 133 ? 22.797 -4.075 8.679 1.00 28.25 133 ALA A N 1
ATOM 951 C CA . ALA A 1 133 ? 21.695 -4.089 9.630 1.00 28.25 133 ALA A CA 1
ATOM 952 C C . ALA A 1 133 ? 20.630 -5.091 9.154 1.00 28.25 133 ALA A C 1
ATOM 954 O O . ALA A 1 133 ? 19.730 -4.757 8.386 1.00 28.25 133 ALA A O 1
ATOM 955 N N . SER A 1 134 ? 20.772 -6.347 9.567 1.00 30.30 134 SER A N 1
ATOM 956 C CA . SER A 1 134 ? 19.722 -7.346 9.491 1.00 30.30 134 SER A CA 1
ATOM 957 C C . SER A 1 134 ? 18.633 -6.904 10.456 1.00 30.30 134 SER A C 1
ATOM 959 O O . SER A 1 134 ? 18.845 -6.864 11.668 1.00 30.30 134 SER A O 1
ATOM 961 N N . VAL A 1 135 ? 17.484 -6.516 9.908 1.00 37.84 135 VAL A N 1
ATOM 962 C CA . VAL A 1 135 ? 16.262 -6.321 10.684 1.00 37.84 135 VAL A CA 1
ATOM 963 C C . VAL A 1 135 ? 15.897 -7.690 1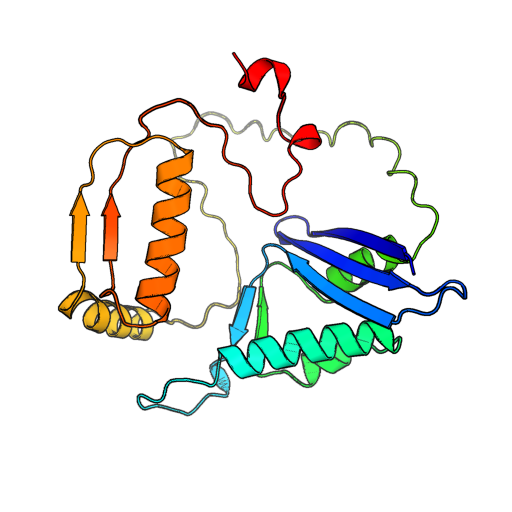1.251 1.00 37.84 135 VAL A C 1
ATOM 965 O O . VAL A 1 135 ? 15.318 -8.525 10.558 1.00 37.84 135 VAL A O 1
ATOM 968 N N . ASP A 1 136 ? 16.317 -7.941 12.487 1.00 32.91 136 ASP A N 1
ATOM 969 C CA . ASP A 1 136 ? 16.076 -9.190 13.202 1.00 32.91 136 ASP A CA 1
ATOM 970 C C . ASP A 1 136 ? 14.623 -9.185 13.691 1.00 32.91 136 ASP A C 1
ATOM 972 O O . ASP A 1 136 ? 14.301 -8.924 14.849 1.00 32.91 136 ASP A O 1
ATOM 976 N N . THR A 1 137 ? 13.709 -9.353 12.737 1.00 41.31 137 THR A N 1
ATOM 977 C CA . THR A 1 137 ? 12.279 -9.475 13.005 1.00 41.31 137 THR A CA 1
ATOM 978 C C . THR A 1 137 ? 11.984 -10.953 13.157 1.00 41.31 137 THR A C 1
ATOM 980 O O . THR A 1 137 ? 11.738 -11.651 12.176 1.00 41.31 137 THR A O 1
ATOM 983 N N . GLN A 1 138 ? 12.025 -11.443 14.395 1.00 34.31 138 GLN A N 1
ATOM 984 C CA . GLN A 1 138 ? 11.529 -12.773 14.743 1.00 34.31 138 GLN A CA 1
ATOM 985 C C . GLN A 1 138 ? 9.993 -12.795 14.663 1.00 34.31 138 GLN A C 1
ATOM 987 O O . GLN A 1 138 ? 9.294 -12.943 15.661 1.00 34.31 138 GLN A O 1
ATOM 992 N N . TYR A 1 139 ? 9.445 -12.642 13.458 1.00 42.41 139 TYR A N 1
ATOM 993 C CA . TYR A 1 139 ? 8.136 -13.204 13.154 1.00 42.41 139 TYR A CA 1
ATOM 994 C C . TYR A 1 139 ? 8.340 -14.714 13.056 1.00 42.41 139 TYR A C 1
ATOM 996 O O . TYR A 1 139 ? 9.284 -15.148 12.402 1.00 42.41 139 TYR A O 1
ATOM 1004 N N . GLY A 1 140 ? 7.501 -15.517 13.716 1.00 43.84 140 GLY A N 1
ATOM 1005 C CA . GLY A 1 140 ? 7.496 -16.974 13.566 1.00 43.84 140 GLY A CA 1
ATOM 1006 C C . GLY A 1 140 ? 7.279 -17.340 12.099 1.00 43.84 140 GLY A C 1
ATOM 1007 O O . GLY A 1 140 ? 6.144 -17.444 11.634 1.00 43.84 140 GLY A O 1
ATOM 1008 N N . GLN A 1 141 ? 8.374 -17.429 11.352 1.00 48.84 141 GLN A N 1
ATOM 1009 C CA . GLN A 1 141 ? 8.379 -17.591 9.914 1.00 48.84 141 GLN A CA 1
ATOM 1010 C C . GLN A 1 141 ? 8.395 -19.091 9.664 1.00 48.84 141 GLN A C 1
ATOM 1012 O O . GLN A 1 141 ? 9.394 -19.771 9.888 1.00 48.84 141 GLN A O 1
ATOM 1017 N N . THR A 1 142 ? 7.252 -19.629 9.254 1.00 57.12 142 THR A N 1
ATOM 1018 C CA . THR A 1 142 ? 7.203 -20.954 8.638 1.00 57.12 142 THR A CA 1
ATOM 1019 C C . THR A 1 142 ? 8.237 -20.983 7.506 1.00 57.12 142 THR A C 1
ATOM 1021 O O . THR A 1 142 ? 8.353 -20.004 6.765 1.00 57.12 142 THR A O 1
ATOM 1024 N N . ASP A 1 143 ? 9.008 -22.068 7.376 1.00 69.62 143 ASP A N 1
ATOM 1025 C CA . ASP A 1 143 ? 10.011 -22.203 6.311 1.00 69.62 143 ASP A CA 1
ATOM 1026 C C . ASP A 1 143 ? 9.316 -22.291 4.941 1.00 69.62 143 ASP A C 1
ATOM 1028 O O . ASP A 1 143 ? 8.930 -23.358 4.466 1.00 69.62 143 ASP A O 1
ATOM 1032 N N . LYS A 1 144 ? 9.105 -21.124 4.323 1.00 73.75 144 LYS A N 1
ATOM 1033 C CA . LYS A 1 144 ? 8.444 -20.952 3.020 1.00 73.75 144 LYS A CA 1
ATOM 1034 C C . LYS A 1 144 ? 9.427 -20.995 1.846 1.00 73.75 144 LYS A C 1
ATOM 1036 O O . LYS A 1 144 ? 9.057 -20.677 0.716 1.00 73.75 144 LYS A O 1
ATOM 1041 N N . THR A 1 145 ? 10.678 -21.401 2.073 1.00 82.00 145 THR A N 1
ATOM 1042 C CA . THR A 1 145 ? 11.747 -21.328 1.064 1.00 82.00 145 THR A CA 1
ATOM 1043 C C . THR A 1 145 ? 11.390 -22.081 -0.222 1.00 82.00 145 THR A C 1
ATOM 1045 O O . THR A 1 145 ? 11.531 -21.541 -1.322 1.00 82.00 145 THR A O 1
ATOM 1048 N N . ALA A 1 146 ? 10.865 -23.305 -0.099 1.00 80.62 146 ALA A N 1
ATOM 1049 C CA . ALA A 1 146 ? 10.496 -24.135 -1.247 1.00 80.62 146 ALA A CA 1
ATOM 1050 C C . ALA A 1 146 ? 9.301 -23.568 -2.038 1.00 80.62 146 ALA A C 1
ATOM 1052 O O . ALA A 1 146 ? 9.299 -23.593 -3.271 1.00 80.62 146 ALA A O 1
ATOM 1053 N N . GLU A 1 147 ? 8.302 -23.014 -1.343 1.00 82.00 147 GLU A N 1
ATOM 1054 C CA . GLU A 1 147 ? 7.142 -22.372 -1.971 1.00 82.00 147 GLU A CA 1
ATOM 1055 C C . GLU A 1 147 ? 7.582 -21.153 -2.791 1.00 82.00 147 GLU A C 1
ATOM 1057 O O . GLU A 1 147 ? 7.260 -21.042 -3.979 1.00 82.00 147 GLU A O 1
ATOM 1062 N N . TYR A 1 148 ? 8.378 -20.268 -2.182 1.00 83.06 148 TYR A N 1
ATOM 1063 C CA . TYR A 1 148 ? 8.904 -19.078 -2.847 1.00 83.06 148 TYR A CA 1
ATOM 1064 C C . TYR A 1 148 ? 9.754 -19.434 -4.062 1.00 83.06 148 TYR A C 1
ATOM 1066 O O . TYR A 1 148 ? 9.610 -18.806 -5.111 1.00 83.06 148 TYR A O 1
ATOM 1074 N N . GLN A 1 149 ? 10.577 -20.481 -3.967 1.00 85.19 149 GLN A N 1
ATOM 1075 C CA . GLN A 1 149 ? 11.368 -20.961 -5.094 1.00 85.19 149 GLN A CA 1
ATOM 1076 C C . GLN A 1 149 ? 10.484 -21.454 -6.249 1.00 85.19 149 GLN A C 1
ATOM 1078 O O . GLN A 1 149 ? 10.749 -21.122 -7.407 1.00 85.19 149 GLN A O 1
ATOM 1083 N N . SER A 1 150 ? 9.423 -22.213 -5.959 1.00 85.50 150 SER A N 1
ATOM 1084 C CA . SER A 1 150 ? 8.483 -22.688 -6.982 1.00 85.50 150 SER A CA 1
ATOM 1085 C C . SER A 1 150 ? 7.772 -21.526 -7.681 1.00 85.50 150 SER A C 1
ATOM 1087 O O . SER A 1 150 ? 7.788 -21.443 -8.912 1.00 85.50 150 SER A O 1
ATOM 1089 N N . ARG A 1 151 ? 7.219 -20.582 -6.907 1.00 84.94 151 ARG A N 1
ATOM 1090 C CA . ARG A 1 151 ? 6.536 -19.384 -7.430 1.00 84.94 151 ARG A CA 1
ATOM 1091 C C . ARG A 1 151 ? 7.472 -18.511 -8.260 1.00 84.94 151 ARG A C 1
ATOM 1093 O O . ARG A 1 151 ? 7.103 -18.044 -9.336 1.00 84.94 151 ARG A O 1
ATOM 1100 N N . TRP A 1 152 ? 8.705 -18.327 -7.795 1.00 87.25 152 TRP A N 1
ATOM 1101 C CA . TRP A 1 152 ? 9.724 -17.590 -8.534 1.00 87.25 152 TRP A CA 1
ATOM 1102 C C . TRP A 1 152 ? 10.052 -18.253 -9.875 1.00 87.25 152 TRP A C 1
ATOM 1104 O O . TRP A 1 152 ? 10.092 -17.580 -10.904 1.00 87.25 152 TRP A O 1
ATOM 1114 N N . ASN A 1 153 ? 10.241 -19.575 -9.891 1.00 89.69 153 ASN A N 1
ATOM 1115 C CA . ASN A 1 153 ? 10.518 -20.322 -11.119 1.00 89.69 153 ASN A CA 1
ATOM 1116 C C . ASN A 1 153 ? 9.365 -20.249 -12.126 1.00 89.69 153 ASN A C 1
ATOM 1118 O O . ASN A 1 153 ? 9.607 -20.249 -13.333 1.00 89.69 153 ASN A O 1
ATOM 1122 N N . GLU A 1 154 ? 8.124 -20.177 -11.648 1.00 88.81 154 GLU A N 1
ATOM 1123 C CA . GLU A 1 154 ? 6.956 -19.970 -12.495 1.00 88.81 154 GLU A CA 1
ATOM 1124 C C . GLU A 1 154 ? 6.931 -18.575 -13.122 1.00 88.81 154 GLU A C 1
ATOM 1126 O O . GLU A 1 154 ? 6.850 -18.467 -14.347 1.00 88.81 154 GLU A O 1
ATOM 1131 N N . LEU A 1 155 ? 7.094 -17.525 -12.310 1.00 87.50 155 LEU A N 1
ATOM 1132 C CA . LEU A 1 155 ? 7.141 -16.137 -12.782 1.00 87.50 155 LEU A CA 1
ATOM 1133 C C . LEU A 1 155 ? 8.286 -15.905 -13.772 1.00 87.50 155 LEU A C 1
ATOM 1135 O O . LEU A 1 155 ? 8.103 -15.238 -14.791 1.00 87.50 155 LEU A O 1
ATOM 1139 N N . LYS A 1 156 ? 9.455 -16.500 -13.504 1.00 88.50 156 LYS A N 1
ATOM 1140 C CA . LYS A 1 156 ? 10.669 -16.349 -14.315 1.00 88.50 156 LYS A CA 1
ATOM 1141 C C . LYS A 1 156 ? 10.459 -16.715 -15.787 1.00 88.50 156 LYS A C 1
ATOM 1143 O O . LYS A 1 156 ? 11.126 -16.138 -16.639 1.00 88.50 156 LYS A O 1
ATOM 1148 N N . ARG A 1 157 ? 9.548 -17.644 -16.106 1.00 87.69 157 ARG A N 1
ATOM 1149 C CA . ARG A 1 157 ? 9.310 -18.097 -17.491 1.00 87.69 157 ARG A CA 1
ATOM 1150 C C . ARG A 1 157 ? 8.810 -16.984 -18.412 1.00 87.69 157 ARG A C 1
ATOM 1152 O O . ARG A 1 157 ? 9.200 -16.959 -19.572 1.00 87.69 157 ARG A O 1
ATOM 1159 N N . ASN A 1 158 ? 8.004 -16.066 -17.881 1.00 89.44 158 ASN A N 1
ATOM 1160 C CA . ASN A 1 158 ? 7.400 -14.963 -18.635 1.00 89.44 158 ASN A CA 1
ATOM 1161 C C . ASN A 1 158 ? 7.895 -13.591 -18.148 1.00 89.44 158 ASN A C 1
ATOM 1163 O O . ASN A 1 158 ? 7.273 -12.566 -18.425 1.00 89.44 158 ASN A O 1
ATOM 1167 N N . LEU A 1 159 ? 8.993 -13.573 -17.389 1.00 94.44 159 LEU A N 1
ATOM 1168 C CA . LEU A 1 159 ? 9.541 -12.364 -16.797 1.00 94.44 159 LEU A CA 1
ATOM 1169 C C . LEU A 1 159 ? 10.206 -11.497 -17.865 1.00 94.44 159 LEU A C 1
ATOM 1171 O O . LEU A 1 159 ? 11.177 -11.901 -18.502 1.00 94.44 159 LEU A O 1
ATOM 1175 N N . THR A 1 160 ? 9.717 -10.273 -18.010 1.00 95.62 160 THR A N 1
ATOM 1176 C CA . THR A 1 160 ? 10.330 -9.257 -18.863 1.00 95.62 160 THR A CA 1
ATOM 1177 C C . THR A 1 160 ? 11.317 -8.438 -18.038 1.00 95.62 160 THR A C 1
ATOM 1179 O O . THR A 1 160 ? 10.968 -7.936 -16.973 1.00 95.62 160 THR A O 1
ATOM 1182 N N . VAL A 1 161 ? 12.554 -8.286 -18.514 1.00 95.94 161 VAL A N 1
ATOM 1183 C CA . VAL A 1 161 ? 13.564 -7.439 -17.861 1.00 95.94 161 VAL A CA 1
ATOM 1184 C C . VAL A 1 161 ? 13.879 -6.257 -18.764 1.00 95.94 161 VAL A C 1
ATOM 1186 O O . VAL A 1 161 ? 14.318 -6.438 -19.898 1.00 95.94 161 VAL A O 1
ATOM 1189 N N . ILE A 1 162 ? 13.662 -5.048 -18.254 1.00 96.25 162 ILE A N 1
ATOM 1190 C CA . ILE A 1 162 ? 13.814 -3.795 -18.993 1.00 96.25 162 ILE A CA 1
ATOM 1191 C C . ILE A 1 162 ? 14.897 -2.960 -18.322 1.00 96.25 162 ILE A C 1
ATOM 1193 O O . ILE A 1 162 ? 14.881 -2.769 -17.106 1.00 96.25 162 ILE A O 1
ATOM 1197 N N . ARG A 1 163 ? 15.828 -2.440 -19.123 1.00 96.81 163 ARG A N 1
ATOM 1198 C CA . ARG A 1 163 ? 16.688 -1.322 -18.730 1.00 96.81 163 ARG A CA 1
ATOM 1199 C C . ARG A 1 163 ? 16.171 -0.075 -19.421 1.00 96.81 163 ARG A C 1
ATOM 1201 O O . ARG A 1 163 ? 16.240 0.015 -20.643 1.00 96.81 163 ARG A O 1
ATOM 1208 N N . ASP A 1 164 ? 15.589 0.817 -18.639 1.00 96.06 164 ASP A N 1
ATOM 1209 C CA . ASP A 1 164 ? 15.021 2.063 -19.134 1.00 96.06 164 ASP A CA 1
ATOM 1210 C C . ASP A 1 164 ? 16.098 3.153 -19.215 1.00 96.06 164 ASP A C 1
ATOM 1212 O O . ASP A 1 164 ? 17.197 3.007 -18.677 1.00 96.06 164 ASP A O 1
ATOM 1216 N N . HIS A 1 165 ? 15.781 4.253 -19.890 1.00 95.94 165 HIS A N 1
ATOM 1217 C CA . HIS A 1 165 ? 16.600 5.459 -19.846 1.00 95.94 165 HIS A CA 1
ATOM 1218 C C . HIS A 1 165 ? 16.249 6.312 -18.613 1.00 95.94 165 HIS A C 1
ATOM 1220 O O . HIS A 1 165 ? 15.161 6.156 -18.048 1.00 95.94 165 HIS A O 1
ATOM 1226 N N . PRO A 1 166 ? 17.127 7.244 -18.195 1.00 97.38 166 PRO A N 1
ATOM 1227 C CA . PRO A 1 166 ? 16.789 8.208 -17.155 1.00 97.38 166 PRO A CA 1
ATOM 1228 C C . PRO A 1 166 ? 15.523 8.997 -17.515 1.00 97.38 166 PRO A C 1
ATOM 1230 O O . PRO A 1 166 ? 15.363 9.439 -18.658 1.00 97.38 166 PRO A O 1
ATOM 1233 N N . ARG A 1 167 ? 14.621 9.173 -16.547 1.00 96.81 167 ARG A N 1
ATOM 1234 C CA . ARG A 1 167 ? 13.382 9.966 -16.679 1.00 96.81 167 ARG A CA 1
ATOM 1235 C C . ARG A 1 167 ? 13.184 10.849 -15.460 1.00 96.81 167 ARG A C 1
ATOM 1237 O O . ARG A 1 167 ? 13.796 10.616 -14.415 1.00 96.81 167 ARG A O 1
ATOM 1244 N N . THR A 1 168 ? 12.335 11.862 -15.582 1.00 96.38 168 THR A N 1
ATOM 1245 C CA . THR A 1 168 ? 12.054 12.757 -14.456 1.00 96.38 168 THR A CA 1
ATOM 1246 C C . THR A 1 168 ? 11.368 12.006 -13.312 1.00 96.38 168 THR A C 1
ATOM 1248 O O . THR A 1 168 ? 10.688 11.004 -13.554 1.00 96.38 168 THR A O 1
ATOM 1251 N N . PRO A 1 169 ? 11.492 12.483 -12.063 1.00 94.25 169 PRO A N 1
ATOM 1252 C CA . PRO A 1 169 ? 10.895 11.784 -10.940 1.00 94.25 169 PRO A CA 1
ATOM 1253 C C . PRO A 1 169 ? 9.389 11.542 -11.046 1.00 94.25 169 PRO A C 1
ATOM 1255 O O . PRO A 1 169 ? 8.921 10.434 -10.791 1.00 94.25 169 PRO A O 1
ATOM 1258 N N . ALA A 1 170 ? 8.639 12.543 -11.509 1.00 92.12 170 ALA A N 1
ATOM 1259 C CA . ALA A 1 170 ? 7.199 12.424 -11.711 1.00 92.12 170 ALA A CA 1
ATOM 1260 C C . ALA A 1 170 ? 6.838 11.374 -12.777 1.00 92.12 170 ALA A C 1
ATOM 1262 O O . ALA A 1 170 ? 5.916 10.584 -12.577 1.00 92.12 170 ALA A O 1
ATOM 1263 N N . GLU A 1 171 ? 7.584 11.318 -13.885 1.00 95.62 171 GLU A N 1
ATOM 1264 C CA . GLU A 1 171 ? 7.369 10.306 -14.924 1.00 95.62 171 GLU A CA 1
ATOM 1265 C C . GLU A 1 171 ? 7.639 8.894 -14.406 1.00 95.62 171 GLU A C 1
ATOM 1267 O O . GLU A 1 171 ? 6.882 7.980 -14.730 1.00 95.62 171 GLU A O 1
ATOM 1272 N N . GLN A 1 172 ? 8.681 8.707 -13.584 1.00 95.88 172 GLN A N 1
ATOM 1273 C CA . GLN A 1 172 ? 8.975 7.396 -13.000 1.00 95.88 172 GLN A CA 1
ATOM 1274 C C . GLN A 1 172 ? 7.812 6.900 -12.138 1.00 95.88 172 GLN A C 1
ATOM 1276 O O . GLN A 1 172 ? 7.377 5.762 -12.310 1.00 95.88 172 GLN A O 1
ATOM 1281 N N . MET A 1 173 ? 7.259 7.764 -11.280 1.00 93.56 173 MET A N 1
ATOM 1282 C CA . MET A 1 173 ? 6.121 7.407 -10.425 1.00 93.56 173 MET A CA 1
ATOM 1283 C C . MET A 1 173 ? 4.870 7.073 -11.247 1.00 93.56 173 MET A C 1
ATOM 1285 O O . MET A 1 173 ? 4.205 6.074 -10.977 1.00 93.56 173 MET A O 1
ATOM 1289 N N . ALA A 1 174 ? 4.579 7.857 -12.290 1.00 94.38 174 ALA A N 1
ATOM 1290 C CA . ALA A 1 174 ? 3.430 7.615 -13.163 1.00 94.38 174 ALA A CA 1
ATOM 1291 C C . ALA A 1 174 ? 3.550 6.295 -13.949 1.00 94.38 174 ALA A C 1
ATOM 1293 O O . ALA A 1 174 ? 2.566 5.563 -14.101 1.00 94.38 174 ALA A O 1
ATOM 1294 N N . ILE A 1 175 ? 4.752 5.976 -14.441 1.00 95.81 175 ILE A N 1
ATOM 1295 C CA . ILE A 1 175 ? 5.031 4.718 -15.142 1.00 95.81 175 ILE A CA 1
ATOM 1296 C C . ILE A 1 175 ? 4.876 3.536 -14.190 1.00 95.81 175 ILE A C 1
ATOM 1298 O O . ILE A 1 175 ? 4.186 2.583 -14.544 1.00 95.81 175 ILE A O 1
ATOM 1302 N N . ASP A 1 176 ? 5.473 3.599 -12.998 1.00 93.38 176 ASP A N 1
ATOM 1303 C CA . ASP A 1 176 ? 5.420 2.496 -12.036 1.00 93.38 176 ASP A CA 1
ATOM 1304 C C . ASP A 1 176 ? 3.974 2.200 -11.607 1.00 93.38 176 ASP A C 1
ATOM 1306 O O . ASP A 1 176 ? 3.571 1.035 -11.595 1.00 93.38 176 ASP A O 1
ATOM 1310 N N . GLU A 1 177 ? 3.152 3.228 -11.355 1.00 92.69 177 GLU A N 1
ATOM 1311 C CA . GLU A 1 177 ? 1.728 3.039 -11.052 1.00 92.69 177 GLU A CA 1
A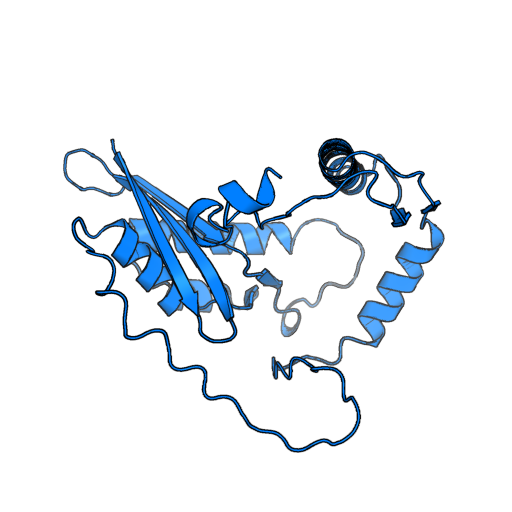TOM 1312 C C . GLU A 1 177 ? 0.975 2.398 -12.226 1.00 92.69 177 GLU A C 1
ATOM 1314 O O . GLU A 1 177 ? 0.277 1.393 -12.057 1.00 92.69 177 GLU A O 1
ATOM 1319 N N . THR A 1 178 ? 1.123 2.961 -13.428 1.00 97.00 178 THR A N 1
ATOM 1320 C CA . THR A 1 178 ? 0.441 2.460 -14.630 1.00 97.00 178 THR A CA 1
ATOM 1321 C C . THR A 1 178 ? 0.829 1.009 -14.897 1.00 97.00 178 THR A C 1
ATOM 1323 O O . THR A 1 178 ? -0.021 0.158 -15.164 1.00 97.00 178 THR A O 1
ATOM 1326 N N . TRP A 1 179 ? 2.117 0.692 -14.767 1.00 96.31 179 TRP A N 1
ATOM 1327 C CA . TRP A 1 179 ? 2.621 -0.640 -15.047 1.00 96.31 179 TRP A CA 1
ATOM 1328 C C . TRP A 1 179 ? 2.212 -1.659 -14.002 1.00 96.31 179 TRP A C 1
ATOM 1330 O O . TRP A 1 179 ? 1.856 -2.775 -14.382 1.00 96.31 179 TRP A O 1
ATOM 1340 N N . ALA A 1 180 ? 2.188 -1.280 -12.725 1.00 92.56 180 ALA A N 1
ATOM 1341 C CA . ALA A 1 180 ? 1.645 -2.124 -11.671 1.00 92.56 180 ALA A CA 1
ATOM 1342 C C . ALA A 1 180 ? 0.173 -2.477 -11.946 1.00 92.56 180 ALA A C 1
ATOM 1344 O O . ALA A 1 180 ? -0.205 -3.644 -11.837 1.00 92.56 180 ALA A O 1
ATOM 1345 N N . ARG A 1 181 ? -0.641 -1.502 -12.380 1.00 91.62 181 ARG A N 1
ATOM 1346 C CA . ARG A 1 181 ? -2.052 -1.730 -12.742 1.00 91.62 181 ARG A CA 1
ATOM 1347 C C . ARG A 1 181 ? -2.204 -2.661 -13.942 1.00 91.62 181 ARG A C 1
ATOM 1349 O O . ARG A 1 181 ? -3.031 -3.564 -13.901 1.00 91.62 181 ARG A O 1
ATOM 1356 N N . GLU A 1 182 ? -1.402 -2.489 -14.988 1.00 95.75 182 GLU A N 1
ATOM 1357 C CA . GLU A 1 182 ? -1.439 -3.377 -16.158 1.00 95.75 182 GLU A CA 1
ATOM 1358 C C . GLU A 1 182 ? -0.969 -4.808 -15.844 1.00 95.75 182 GLU A C 1
ATOM 1360 O O . GLU A 1 182 ? -1.521 -5.765 -16.385 1.00 95.75 182 GLU A O 1
ATOM 1365 N N . VAL A 1 183 ? 0.023 -4.979 -14.959 1.00 93.31 183 VAL A N 1
ATOM 1366 C CA . VAL A 1 183 ? 0.435 -6.310 -14.478 1.00 93.31 183 VAL A CA 1
ATOM 1367 C C . VAL A 1 183 ? -0.693 -6.957 -13.676 1.00 93.31 183 VAL A C 1
ATOM 1369 O O . VAL A 1 183 ? -1.015 -8.119 -13.910 1.00 93.31 183 VAL A O 1
ATOM 1372 N N . ALA A 1 184 ? -1.342 -6.205 -12.782 1.00 86.31 184 ALA A N 1
ATOM 1373 C CA . ALA A 1 184 ? -2.492 -6.690 -12.017 1.00 86.31 184 ALA A CA 1
ATOM 1374 C C . ALA A 1 184 ? -3.690 -7.051 -12.917 1.00 86.31 184 ALA A C 1
ATOM 1376 O O . ALA A 1 184 ? -4.376 -8.037 -12.662 1.00 86.31 184 ALA A O 1
ATOM 1377 N N . ALA A 1 185 ? -3.913 -6.294 -13.996 1.00 91.06 185 ALA A N 1
ATOM 1378 C CA . ALA A 1 185 ? -4.948 -6.567 -14.994 1.00 91.06 185 ALA A CA 1
ATOM 1379 C C . ALA A 1 185 ? -4.584 -7.704 -15.971 1.00 91.06 185 ALA A C 1
ATOM 1381 O O . ALA A 1 185 ? -5.411 -8.090 -16.796 1.00 91.06 185 ALA A O 1
ATOM 1382 N N . GLY A 1 186 ? -3.352 -8.221 -15.925 1.00 90.88 186 GLY A N 1
ATOM 1383 C CA . GLY A 1 186 ? -2.858 -9.247 -16.846 1.00 90.88 186 GLY A CA 1
ATOM 1384 C C . GLY A 1 186 ? -2.585 -8.751 -18.272 1.00 90.88 186 GLY A C 1
ATOM 1385 O O . GLY A 1 186 ? -2.336 -9.565 -19.159 1.00 90.88 186 GLY A O 1
ATOM 1386 N N . THR A 1 187 ? -2.612 -7.437 -18.517 1.00 95.31 187 THR A N 1
ATOM 1387 C CA . THR A 1 187 ? -2.339 -6.840 -19.837 1.00 95.31 187 THR A CA 1
ATOM 1388 C C . THR A 1 187 ? -0.851 -6.593 -20.081 1.00 95.31 187 THR A C 1
ATOM 1390 O O . THR A 1 187 ? -0.440 -6.449 -21.231 1.00 95.31 187 THR A O 1
ATOM 1393 N N . ARG A 1 188 ? -0.031 -6.586 -19.021 1.00 94.12 188 ARG A N 1
ATOM 1394 C CA . ARG A 1 188 ? 1.438 -6.596 -19.091 1.00 94.12 188 ARG A CA 1
ATOM 1395 C C . ARG A 1 188 ? 1.986 -7.858 -18.402 1.00 94.12 188 ARG A C 1
ATOM 1397 O O . ARG A 1 188 ? 1.515 -8.196 -17.317 1.00 94.12 188 ARG A O 1
ATOM 1404 N N . PRO A 1 189 ? 2.991 -8.552 -18.973 1.00 94.00 189 PRO A N 1
ATOM 1405 C CA . PRO A 1 189 ? 3.656 -9.662 -18.287 1.00 94.00 189 PRO A CA 1
ATOM 1406 C C . PRO A 1 189 ? 4.394 -9.203 -17.014 1.00 94.00 189 PRO A C 1
ATOM 1408 O O . PRO A 1 189 ? 4.747 -8.026 -16.895 1.00 94.00 189 PRO A O 1
ATOM 1411 N N . PRO A 1 190 ? 4.721 -10.118 -16.082 1.00 94.06 190 PRO A N 1
ATOM 1412 C CA . PRO A 1 190 ? 5.589 -9.806 -14.948 1.00 94.06 190 PRO A CA 1
ATOM 1413 C C . PRO A 1 190 ? 6.867 -9.104 -15.422 1.00 94.06 190 PRO A C 1
ATOM 1415 O O . PRO A 1 190 ? 7.547 -9.598 -16.321 1.00 94.06 190 PRO A O 1
ATOM 1418 N N . THR A 1 191 ? 7.176 -7.936 -14.857 1.00 94.94 191 THR A N 1
ATOM 1419 C CA . THR A 1 191 ? 8.236 -7.058 -15.374 1.00 94.94 191 THR A CA 1
ATOM 1420 C C . THR A 1 191 ? 9.164 -6.596 -14.256 1.00 94.94 191 THR A C 1
ATOM 1422 O O . THR A 1 191 ? 8.703 -6.114 -13.226 1.00 94.94 191 THR A O 1
ATOM 1425 N N . ILE A 1 192 ? 10.476 -6.701 -14.479 1.00 95.75 192 ILE A N 1
ATOM 1426 C CA . ILE A 1 192 ? 11.508 -6.015 -13.694 1.00 95.75 192 ILE A CA 1
ATOM 1427 C C . ILE A 1 192 ? 12.048 -4.865 -14.537 1.00 95.75 192 ILE A C 1
ATOM 1429 O O . ILE A 1 192 ? 12.598 -5.087 -15.617 1.00 95.75 192 ILE A O 1
ATOM 1433 N N . ARG A 1 193 ? 11.913 -3.640 -14.028 1.00 95.81 193 ARG A N 1
ATOM 1434 C CA . ARG A 1 193 ? 12.426 -2.425 -14.664 1.00 95.81 193 ARG A CA 1
ATOM 1435 C C . ARG A 1 193 ? 13.577 -1.858 -13.842 1.00 95.81 193 ARG A C 1
ATOM 1437 O O . ARG A 1 193 ? 13.398 -1.525 -12.677 1.00 95.81 193 ARG A O 1
ATOM 1444 N N . PHE A 1 194 ? 14.739 -1.727 -14.466 1.00 96.94 194 PHE A N 1
ATOM 1445 C CA . PHE A 1 194 ? 15.856 -0.949 -13.943 1.00 96.94 194 PHE A CA 1
ATOM 1446 C C . PHE A 1 194 ? 15.788 0.446 -14.552 1.00 96.94 194 PHE A C 1
ATOM 1448 O O . PHE A 1 194 ? 15.731 0.570 -15.777 1.00 96.94 194 PHE A O 1
ATOM 1455 N N . TRP A 1 195 ? 15.770 1.473 -13.712 1.00 96.44 195 TRP A N 1
ATOM 1456 C CA . TRP A 1 195 ? 15.617 2.856 -14.142 1.00 96.44 195 TRP A CA 1
ATOM 1457 C C . TRP A 1 195 ? 16.430 3.805 -13.259 1.00 96.44 195 TRP A C 1
ATOM 1459 O O . TRP A 1 195 ? 16.822 3.459 -12.146 1.00 96.44 195 TRP A O 1
ATOM 1469 N N . GLU A 1 196 ? 16.692 4.999 -13.787 1.00 94.88 196 GLU A N 1
ATOM 1470 C CA . GLU A 1 196 ? 17.488 6.044 -13.140 1.00 94.88 196 GLU A CA 1
ATOM 1471 C C . GLU A 1 196 ? 16.698 7.360 -13.087 1.00 94.88 196 GLU A C 1
ATOM 1473 O O . GLU A 1 196 ? 15.828 7.624 -13.928 1.00 94.88 196 GLU A O 1
ATOM 1478 N N . TRP A 1 197 ? 16.992 8.202 -12.098 1.00 94.94 197 TRP A N 1
ATOM 1479 C CA . TRP A 1 197 ? 16.417 9.542 -12.010 1.00 94.94 197 TRP A CA 1
ATOM 1480 C C . TRP A 1 197 ? 17.157 10.503 -12.946 1.00 94.94 197 TRP A C 1
ATOM 1482 O O . TRP A 1 197 ? 18.382 10.584 -12.918 1.00 94.94 197 TRP A O 1
ATOM 1492 N N . ALA A 1 1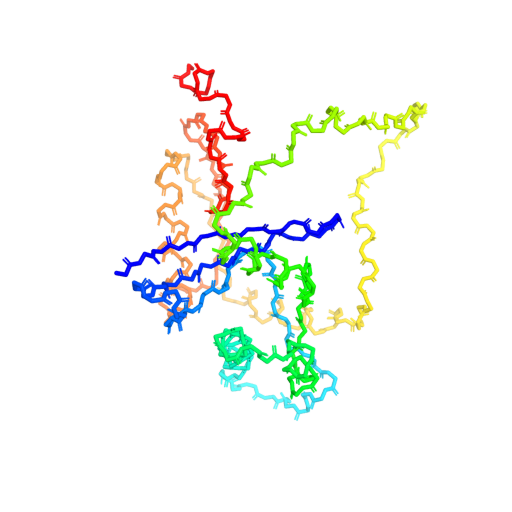98 ? 16.418 11.285 -13.730 1.00 94.62 198 ALA A N 1
ATOM 1493 C CA . ALA A 1 198 ? 16.965 12.384 -14.530 1.00 94.62 198 ALA A CA 1
ATOM 1494 C C . ALA A 1 198 ? 17.089 13.705 -13.742 1.00 94.62 198 ALA A C 1
ATOM 1496 O O . ALA A 1 198 ? 17.490 14.720 -14.305 1.00 94.62 198 ALA A O 1
ATOM 1497 N N . GLY A 1 199 ? 16.725 13.713 -12.457 1.00 90.44 199 GLY A N 1
ATOM 1498 C CA . GLY A 1 199 ? 16.787 14.887 -11.590 1.00 90.44 199 GLY A CA 1
ATOM 1499 C C . GLY A 1 199 ? 16.760 14.507 -10.113 1.00 90.44 199 GLY A C 1
ATOM 1500 O O . GLY A 1 199 ? 16.397 13.384 -9.762 1.00 90.44 199 GLY A O 1
ATOM 1501 N N . VAL A 1 200 ? 17.158 15.446 -9.254 1.00 89.88 200 VAL A N 1
ATOM 1502 C CA . VAL A 1 200 ? 17.082 15.283 -7.797 1.00 89.88 200 VAL A CA 1
ATOM 1503 C C . VAL A 1 200 ? 15.625 15.194 -7.345 1.00 89.88 200 VAL A C 1
ATOM 1505 O O . VAL A 1 200 ? 14.749 15.849 -7.909 1.00 89.88 200 VAL A O 1
ATOM 1508 N N . ALA A 1 201 ? 15.362 14.365 -6.340 1.00 90.88 201 ALA A N 1
ATOM 1509 C CA . ALA A 1 201 ? 14.036 14.216 -5.761 1.00 90.88 201 ALA A CA 1
ATOM 1510 C C . ALA A 1 201 ? 14.116 13.797 -4.299 1.00 90.88 201 ALA A C 1
ATOM 1512 O O . ALA A 1 201 ? 14.986 13.018 -3.907 1.00 90.88 201 ALA A O 1
ATOM 1513 N N . VAL A 1 202 ? 13.135 14.257 -3.530 1.00 90.19 202 VAL A N 1
ATOM 1514 C CA . VAL A 1 202 ? 12.768 13.667 -2.246 1.00 90.19 202 VAL A CA 1
ATOM 1515 C C . VAL A 1 202 ? 11.488 12.872 -2.475 1.00 90.19 202 VAL A C 1
ATOM 1517 O O . VAL A 1 202 ? 10.487 13.424 -2.927 1.00 90.19 202 VAL A O 1
ATOM 1520 N N . VAL A 1 203 ? 11.528 11.569 -2.199 1.00 88.44 203 VAL A N 1
ATOM 1521 C CA . VAL A 1 203 ? 10.353 10.693 -2.266 1.00 88.44 203 VAL A CA 1
ATOM 1522 C C . VAL A 1 203 ? 9.906 10.411 -0.842 1.00 88.44 203 VAL A C 1
ATOM 1524 O O . VAL A 1 203 ? 10.688 9.902 -0.043 1.00 88.44 203 VAL A O 1
ATOM 1527 N N . ILE A 1 204 ? 8.653 10.734 -0.542 1.00 82.38 204 ILE A N 1
ATOM 1528 C CA . ILE A 1 204 ? 8.019 10.427 0.738 1.00 82.38 204 ILE A CA 1
ATOM 1529 C C . ILE A 1 204 ? 6.913 9.396 0.523 1.00 82.38 204 ILE A C 1
ATOM 1531 O O . ILE A 1 204 ? 6.273 9.351 -0.530 1.00 82.38 204 ILE A O 1
ATOM 1535 N N . GLY A 1 205 ? 6.703 8.538 1.513 1.00 79.75 205 GLY A N 1
ATOM 1536 C CA . GLY A 1 205 ? 5.626 7.560 1.511 1.00 79.75 205 GLY A CA 1
ATOM 1537 C C . GLY A 1 205 ? 4.251 8.228 1.537 1.00 79.75 205 GLY A C 1
ATOM 1538 O O . GLY A 1 205 ? 4.083 9.329 2.048 1.00 79.75 205 GLY A O 1
ATOM 1539 N N . LYS A 1 206 ? 3.232 7.524 1.035 1.00 77.19 206 LYS A N 1
ATOM 1540 C CA . LYS A 1 206 ? 1.843 8.019 0.950 1.00 77.19 206 LYS A CA 1
ATOM 1541 C C . LYS A 1 206 ? 1.275 8.543 2.281 1.00 77.19 206 LYS A C 1
ATOM 1543 O O . LYS A 1 206 ? 0.415 9.415 2.267 1.00 77.19 206 LYS A O 1
ATOM 1548 N N . PHE A 1 207 ? 1.722 7.981 3.401 1.00 69.44 207 PHE A N 1
ATOM 1549 C CA . PHE A 1 207 ? 1.266 8.336 4.750 1.00 69.44 207 PHE A CA 1
ATOM 1550 C C . PHE A 1 207 ? 2.287 9.176 5.525 1.00 69.44 207 PHE A C 1
ATOM 1552 O O . PHE A 1 207 ? 2.119 9.395 6.716 1.00 69.44 207 PHE A O 1
ATOM 1559 N N . GLN A 1 208 ? 3.362 9.605 4.868 1.00 65.88 208 GLN A N 1
ATOM 1560 C CA . GLN A 1 208 ? 4.365 10.476 5.459 1.00 65.88 208 GLN A CA 1
ATOM 1561 C C . GLN A 1 208 ? 3.982 11.936 5.222 1.00 65.88 208 GLN A C 1
ATOM 1563 O O . GLN A 1 208 ? 3.488 12.302 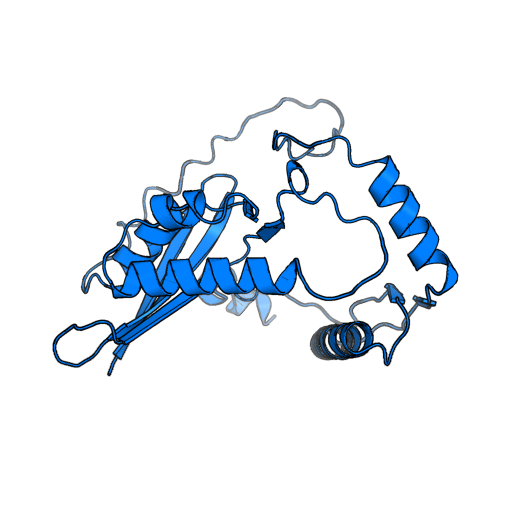4.153 1.00 65.88 208 GLN A O 1
ATOM 1568 N N . SER A 1 209 ? 4.211 12.777 6.226 1.00 72.69 209 SER A N 1
ATOM 1569 C CA . SER A 1 209 ? 3.899 14.203 6.162 1.00 72.69 209 SER A CA 1
ATOM 1570 C C . SER A 1 209 ? 5.102 14.982 5.636 1.00 72.69 209 SER A C 1
ATOM 1572 O O . SER A 1 209 ? 6.141 15.054 6.286 1.00 72.69 209 SER A O 1
ATOM 1574 N N . ALA A 1 210 ? 4.966 15.597 4.458 1.00 78.12 210 ALA A N 1
ATOM 1575 C CA . ALA A 1 210 ? 6.013 16.437 3.875 1.00 78.12 210 ALA A CA 1
ATOM 1576 C C . ALA A 1 210 ? 6.501 17.566 4.810 1.00 78.12 210 ALA A C 1
ATOM 1578 O O . ALA A 1 210 ? 7.714 17.683 4.971 1.00 78.12 210 ALA A O 1
ATOM 1579 N N . PRO A 1 211 ? 5.628 18.386 5.440 1.00 74.31 211 PRO A N 1
ATOM 1580 C CA . PRO A 1 211 ? 6.093 19.460 6.320 1.00 74.31 211 PRO A CA 1
ATOM 1581 C C . PRO A 1 211 ? 6.787 18.953 7.592 1.00 74.31 211 PRO A C 1
ATOM 1583 O O . PRO A 1 211 ? 7.622 19.674 8.135 1.00 74.31 211 PRO A O 1
ATOM 1586 N N . ASP A 1 212 ? 6.474 17.737 8.050 1.00 75.50 212 ASP A N 1
ATOM 1587 C CA . ASP A 1 212 ? 7.064 17.172 9.271 1.00 75.50 212 ASP A CA 1
ATOM 1588 C C . ASP A 1 212 ? 8.347 16.375 8.993 1.00 75.50 212 ASP A C 1
ATOM 1590 O O . ASP A 1 212 ? 9.220 16.275 9.856 1.00 75.50 212 ASP A O 1
ATOM 1594 N N . GLU A 1 213 ? 8.481 15.809 7.792 1.00 74.50 213 GLU A N 1
ATOM 1595 C CA . GLU A 1 213 ? 9.602 14.937 7.430 1.00 74.50 213 GLU A CA 1
ATOM 1596 C C . GLU A 1 213 ? 10.644 15.600 6.525 1.00 74.50 213 GLU A C 1
ATOM 1598 O O . GLU A 1 213 ? 11.781 15.127 6.441 1.00 74.50 213 GLU A O 1
ATOM 1603 N N . VAL A 1 214 ? 10.286 16.692 5.846 1.00 82.44 214 VAL A N 1
ATOM 1604 C CA . VAL A 1 214 ? 11.141 17.336 4.849 1.00 82.44 214 VAL A CA 1
ATOM 1605 C C . VAL A 1 214 ? 11.317 18.813 5.169 1.00 82.44 214 VAL A C 1
ATOM 1607 O O . VAL A 1 214 ? 10.365 19.578 5.309 1.00 82.44 214 VAL A O 1
ATOM 1610 N N . HIS A 1 215 ? 12.570 19.262 5.186 1.00 87.31 215 HIS A N 1
ATOM 1611 C CA . HIS A 1 215 ? 12.885 20.686 5.146 1.00 87.31 215 HIS A CA 1
ATOM 1612 C C . HIS A 1 215 ? 12.622 21.240 3.739 1.00 87.31 215 HIS A C 1
ATOM 1614 O O . HIS A 1 215 ? 13.542 21.361 2.933 1.00 87.31 215 HIS A O 1
ATOM 1620 N N . LEU A 1 216 ? 11.362 21.572 3.444 1.00 86.50 216 LEU A N 1
ATOM 1621 C CA . LEU A 1 216 ? 10.902 21.964 2.103 1.00 86.50 216 LEU A CA 1
ATOM 1622 C C . LEU A 1 216 ? 11.735 23.095 1.482 1.00 86.50 216 LEU A C 1
ATOM 1624 O O . LEU A 1 216 ? 12.190 22.967 0.353 1.00 86.50 216 LEU A O 1
ATOM 1628 N N . ALA A 1 217 ? 12.045 24.140 2.253 1.00 85.94 217 ALA A N 1
ATOM 1629 C CA . ALA A 1 217 ? 12.848 25.271 1.776 1.00 85.94 217 ALA A CA 1
ATOM 1630 C C . ALA A 1 217 ? 14.284 24.894 1.352 1.00 85.94 217 ALA A C 1
ATOM 1632 O O . ALA A 1 217 ? 14.915 25.624 0.590 1.00 85.94 217 ALA A O 1
ATOM 1633 N N . VAL A 1 218 ? 14.815 23.783 1.873 1.00 86.12 218 VAL A N 1
ATOM 1634 C CA . VAL A 1 218 ? 16.115 23.229 1.464 1.00 86.12 218 VAL A CA 1
ATOM 1635 C C . VAL A 1 218 ? 15.940 22.291 0.272 1.00 86.12 218 VAL A C 1
ATOM 1637 O O . VAL A 1 218 ? 16.786 22.273 -0.608 1.00 86.12 218 VAL A O 1
ATOM 1640 N N . ALA A 1 219 ? 14.847 21.526 0.233 1.00 82.81 219 ALA A N 1
ATOM 1641 C CA . ALA A 1 219 ? 14.564 20.570 -0.836 1.00 82.81 219 ALA A CA 1
ATOM 1642 C C . ALA A 1 219 ? 14.183 21.228 -2.178 1.00 82.81 219 ALA A C 1
ATOM 1644 O O . ALA A 1 219 ? 14.299 20.587 -3.217 1.00 82.81 219 ALA A O 1
ATOM 1645 N N . GLU A 1 220 ? 13.719 22.480 -2.160 1.00 78.81 220 GLU A N 1
ATOM 1646 C CA . GLU A 1 220 ? 13.395 23.267 -3.361 1.00 78.81 220 GLU A CA 1
ATOM 1647 C C . GLU A 1 220 ? 14.627 23.872 -4.071 1.00 78.81 220 GLU A C 1
ATOM 1649 O O . GLU A 1 220 ? 14.473 24.424 -5.163 1.00 78.81 220 GLU A O 1
ATOM 1654 N N . GLN A 1 221 ? 15.824 23.794 -3.469 1.00 61.00 221 GLN A N 1
ATOM 1655 C CA . GLN A 1 221 ? 17.087 24.331 -4.011 1.00 61.00 221 GLN A CA 1
ATOM 1656 C C . GLN A 1 221 ? 17.882 23.275 -4.781 1.00 61.00 221 GLN A C 1
ATOM 1658 O O . GLN A 1 221 ? 18.472 23.654 -5.819 1.00 61.00 221 GLN A O 1
#

Secondary structure (DSSP, 8-state):
-EEEEEEEE-TTS-EEEEEEEE-TTS-EEEEEEEES-EEEE-TTS----S----SHHHHHHHHHHHHHHHHHHT--HHHHHHHTTTEEEES--HHHHHHHHHHHH-S--------S----------------------------HHHHHHHHHHHHTT-EEEEPPPB-HHHHHHHHHHHHHHHHTTSS--EEEE--BSS------TTS-HHHH--HHHHT-

pLDDT: mean 77.04, std 22.08, range [25.5, 97.38]

Radius of gyration: 21.69 Å; chains: 1; bounding box: 59×52×45 Å